Protein AF-A0A2A4IUE5-F1 (afdb_monomer)

Organism: Heliothis virescens (NCBI:txid7102)

Radius of gyration: 35.73 Å; Cα contacts (8 Å, |Δi|>4): 228; chains: 1; bounding box: 109×100×75 Å

Structure (mmCIF, N/CA/C/O backbone):
data_AF-A0A2A4IUE5-F1
#
_entry.id   AF-A0A2A4IUE5-F1
#
loop_
_atom_site.group_PDB
_atom_site.id
_atom_site.type_symbol
_atom_site.label_atom_id
_atom_site.label_alt_id
_atom_site.label_comp_id
_atom_site.label_asym_id
_atom_site.label_entity_id
_atom_site.label_seq_id
_atom_site.pdbx_PDB_ins_code
_atom_site.Cartn_x
_atom_site.Cartn_y
_atom_site.Cartn_z
_atom_site.occupancy
_atom_site.B_iso_or_equiv
_atom_site.auth_seq_id
_atom_site.auth_comp_id
_atom_site.auth_asym_id
_atom_site.auth_atom_id
_atom_site.pdbx_PDB_model_num
ATOM 1 N N . MET A 1 1 ? 79.084 -48.154 -1.240 1.00 38.19 1 MET A N 1
ATOM 2 C CA . MET A 1 1 ? 79.070 -48.610 -2.646 1.00 38.19 1 MET A CA 1
ATOM 3 C C . MET A 1 1 ? 77.627 -49.003 -2.922 1.00 38.19 1 MET A C 1
ATOM 5 O O . MET A 1 1 ? 77.200 -49.996 -2.366 1.00 38.19 1 MET A O 1
ATOM 9 N N . GLY A 1 2 ? 76.761 -48.193 -3.519 1.00 34.56 2 GLY A N 1
ATOM 10 C CA . GLY A 1 2 ? 76.969 -47.244 -4.609 1.00 34.56 2 GLY A CA 1
ATOM 11 C C . GLY A 1 2 ? 76.264 -47.808 -5.846 1.00 34.56 2 GLY A C 1
ATOM 12 O O . GLY A 1 2 ? 76.774 -48.772 -6.402 1.00 34.56 2 GLY A O 1
ATOM 13 N N . ASP A 1 3 ? 75.125 -47.197 -6.191 1.00 31.70 3 ASP A N 1
ATOM 14 C CA . ASP A 1 3 ? 74.400 -47.203 -7.477 1.00 31.70 3 ASP A CA 1
ATOM 15 C C . ASP A 1 3 ? 73.760 -48.519 -7.976 1.00 31.70 3 ASP A C 1
ATOM 17 O O . ASP A 1 3 ? 74.352 -49.586 -7.939 1.00 31.70 3 ASP A O 1
ATOM 21 N N . GLY A 1 4 ? 72.531 -48.552 -8.495 1.00 35.31 4 GLY A N 1
ATOM 22 C CA . GLY A 1 4 ? 71.594 -47.484 -8.823 1.00 35.31 4 GLY A CA 1
ATOM 23 C C . GLY A 1 4 ? 70.206 -48.074 -9.098 1.00 35.31 4 GLY A C 1
ATOM 24 O O . GLY A 1 4 ? 70.066 -49.150 -9.684 1.00 35.31 4 GLY A O 1
ATOM 25 N N . ASN A 1 5 ? 69.178 -47.371 -8.631 1.00 44.94 5 ASN A N 1
ATOM 26 C CA . ASN A 1 5 ? 67.774 -47.673 -8.876 1.00 44.94 5 ASN A CA 1
ATOM 27 C C . ASN A 1 5 ? 67.514 -47.438 -10.376 1.00 44.94 5 ASN A C 1
ATOM 29 O O . ASN A 1 5 ? 67.595 -46.299 -10.831 1.00 44.94 5 ASN A O 1
ATOM 33 N N . LYS A 1 6 ? 67.293 -48.490 -11.177 1.00 47.12 6 LYS A N 1
ATOM 34 C CA . LYS A 1 6 ? 66.981 -48.316 -12.606 1.00 47.12 6 LYS A CA 1
ATOM 35 C C . LYS A 1 6 ? 65.577 -47.727 -12.729 1.00 47.12 6 LYS A C 1
ATOM 37 O O . LYS A 1 6 ? 64.598 -48.446 -12.547 1.00 47.12 6 LYS A O 1
ATOM 42 N N . ALA A 1 7 ? 65.494 -46.434 -13.030 1.00 52.41 7 ALA A N 1
ATOM 43 C CA . ALA A 1 7 ? 64.246 -45.793 -13.408 1.00 52.41 7 ALA A CA 1
ATOM 44 C C . ALA A 1 7 ? 63.719 -46.428 -14.707 1.00 52.41 7 ALA A C 1
ATOM 46 O O . ALA A 1 7 ? 64.441 -46.558 -15.698 1.00 52.41 7 ALA A O 1
ATOM 47 N N . SER A 1 8 ? 62.468 -46.884 -14.673 1.00 55.62 8 SER A N 1
ATOM 48 C CA . SER A 1 8 ? 61.738 -47.357 -15.849 1.00 55.62 8 SER A CA 1
ATOM 49 C C . SER A 1 8 ? 61.374 -46.142 -16.699 1.00 55.62 8 SER A C 1
ATOM 51 O O . SER A 1 8 ? 60.565 -45.319 -16.271 1.00 55.62 8 SER A O 1
ATOM 53 N N . LEU A 1 9 ? 61.998 -46.015 -17.873 1.00 62.81 9 LEU A N 1
ATOM 54 C CA . LEU A 1 9 ? 61.713 -44.963 -18.849 1.00 62.81 9 LEU A CA 1
ATOM 55 C C . LEU A 1 9 ? 60.678 -45.461 -19.863 1.00 62.81 9 LEU A C 1
ATOM 57 O O . LEU A 1 9 ? 60.857 -46.525 -20.463 1.00 62.81 9 LEU A O 1
ATOM 61 N N . ARG A 1 10 ? 59.632 -44.671 -20.106 1.00 62.34 10 ARG A N 1
ATOM 62 C CA . ARG A 1 10 ? 58.639 -44.911 -21.160 1.00 62.34 10 ARG A CA 1
ATOM 63 C C . ARG A 1 10 ? 58.724 -43.822 -22.228 1.00 62.34 10 ARG A C 1
ATOM 65 O O . ARG A 1 10 ? 58.997 -42.669 -21.920 1.00 62.34 10 ARG A O 1
ATOM 72 N N . ILE A 1 11 ? 58.510 -44.205 -23.486 1.00 63.38 11 ILE A N 1
ATOM 73 C CA . ILE A 1 11 ? 58.519 -43.291 -24.637 1.00 63.38 11 ILE A CA 1
ATOM 74 C C . ILE A 1 11 ? 57.150 -42.611 -24.745 1.00 63.38 11 ILE A C 1
ATOM 76 O O . ILE A 1 11 ? 56.132 -43.303 -24.846 1.00 63.38 11 ILE A O 1
ATOM 80 N N . ASP A 1 12 ? 57.138 -41.279 -24.743 1.00 65.69 12 ASP A N 1
ATOM 81 C CA . ASP A 1 12 ? 55.961 -40.470 -25.045 1.00 65.69 12 ASP A CA 1
ATOM 82 C C . ASP A 1 12 ? 55.588 -40.636 -26.524 1.00 65.69 12 ASP A C 1
ATOM 84 O O . ASP A 1 12 ? 56.397 -40.427 -27.430 1.00 65.69 12 ASP A O 1
ATOM 88 N N . TRP A 1 13 ? 54.353 -41.056 -26.777 1.00 57.03 13 TRP A N 1
ATOM 89 C CA . TRP A 1 13 ? 53.873 -41.427 -28.107 1.00 57.03 13 TRP A CA 1
ATOM 90 C C . TRP A 1 13 ? 53.588 -40.229 -29.022 1.00 57.03 13 TRP A C 1
ATOM 92 O O . TRP A 1 13 ? 53.323 -40.438 -30.205 1.00 57.03 13 TRP A O 1
ATOM 102 N N . PHE A 1 14 ? 53.638 -38.996 -28.507 1.00 43.97 14 PHE A N 1
ATOM 103 C CA . PHE A 1 14 ? 53.372 -37.795 -29.305 1.00 43.97 14 PHE A CA 1
ATOM 104 C C . PHE A 1 14 ? 54.638 -37.143 -29.897 1.00 43.97 14 PHE A C 1
ATOM 106 O O . PHE A 1 14 ? 54.539 -36.512 -30.945 1.00 43.97 14 PHE A O 1
ATOM 113 N N . ASP A 1 15 ? 55.818 -37.327 -29.284 1.00 61.34 15 ASP A N 1
ATOM 114 C CA . ASP A 1 15 ? 57.090 -36.740 -29.774 1.00 61.34 15 ASP A CA 1
ATOM 115 C C . ASP A 1 15 ? 58.346 -37.604 -29.495 1.00 61.34 15 ASP A C 1
ATOM 117 O O . ASP A 1 15 ? 59.484 -37.186 -29.693 1.00 61.34 15 ASP A O 1
ATOM 121 N N . GLY A 1 16 ? 58.181 -38.846 -29.024 1.00 60.84 16 GLY A N 1
ATOM 122 C CA . GLY A 1 16 ? 59.274 -39.821 -28.915 1.00 60.84 16 GLY A CA 1
ATOM 123 C C . GLY A 1 16 ? 60.280 -39.589 -27.780 1.00 60.84 16 GLY A C 1
ATOM 124 O O . GLY A 1 16 ? 61.319 -40.250 -27.746 1.00 60.84 16 GLY A O 1
ATOM 125 N N . THR A 1 17 ? 60.002 -38.685 -26.841 1.00 72.25 17 THR A N 1
ATOM 126 C CA . THR A 1 17 ? 60.873 -38.399 -25.689 1.00 72.25 17 THR A CA 1
ATOM 127 C C . THR A 1 17 ? 60.678 -39.412 -24.551 1.00 72.25 17 THR A C 1
ATOM 129 O O . THR A 1 17 ? 59.604 -39.982 -24.380 1.00 72.25 17 THR A O 1
ATOM 132 N N . LEU A 1 18 ? 61.739 -39.700 -23.787 1.00 60.09 18 LEU A N 1
ATOM 133 C CA . LEU A 1 18 ? 61.736 -40.698 -22.704 1.00 60.09 18 LEU A CA 1
ATOM 134 C C . LEU A 1 18 ? 61.418 -40.039 -21.346 1.00 60.09 18 LEU A C 1
ATOM 136 O O . LEU A 1 18 ? 62.079 -39.071 -20.978 1.00 60.09 18 LEU A O 1
ATO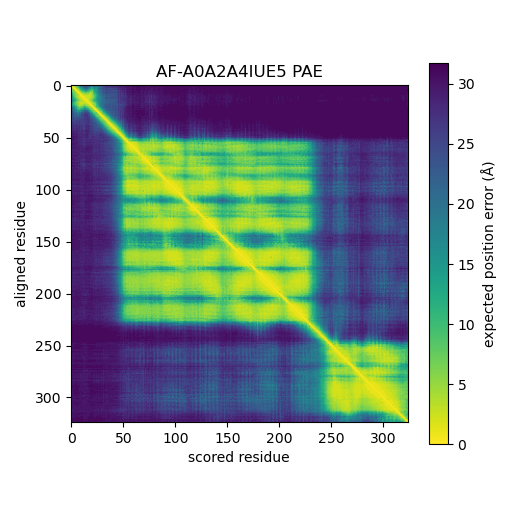M 140 N N . ILE A 1 19 ? 60.448 -40.578 -20.596 1.00 64.94 19 ILE A N 1
ATOM 141 C CA . ILE A 1 19 ? 59.977 -40.058 -19.293 1.00 64.94 19 ILE A CA 1
ATOM 142 C C . ILE A 1 19 ? 60.070 -41.156 -18.215 1.00 64.94 19 ILE A C 1
ATOM 144 O O . ILE A 1 19 ? 59.749 -42.310 -18.494 1.00 64.94 19 ILE A O 1
ATOM 148 N N . GLU A 1 20 ? 60.512 -40.818 -16.995 1.00 61.25 20 GLU A N 1
ATOM 149 C CA . GLU A 1 20 ? 60.659 -41.756 -15.862 1.00 61.25 20 GLU A CA 1
ATOM 150 C C . GLU A 1 20 ? 59.346 -41.945 -15.075 1.00 61.25 20 GLU A C 1
ATOM 152 O O . GLU A 1 20 ? 58.725 -40.975 -14.637 1.00 61.25 20 GLU A O 1
ATOM 157 N N . ASP A 1 21 ? 58.933 -43.200 -14.854 1.00 55.56 21 ASP A N 1
ATOM 158 C CA . ASP A 1 21 ? 57.725 -43.547 -14.091 1.00 55.56 21 ASP A CA 1
ATOM 159 C C . ASP A 1 21 ? 57.960 -43.467 -12.567 1.00 55.56 21 ASP A C 1
ATOM 161 O O . ASP A 1 21 ? 58.716 -44.256 -11.996 1.00 55.56 21 ASP A O 1
ATOM 165 N N . ALA A 1 22 ? 57.248 -42.572 -11.873 1.00 45.00 22 ALA A N 1
ATOM 166 C CA . ALA A 1 22 ? 57.237 -42.484 -10.409 1.00 45.00 22 ALA A CA 1
ATOM 167 C C . ALA A 1 22 ? 55.852 -42.835 -9.834 1.00 45.00 22 ALA A C 1
ATOM 169 O O . ALA A 1 22 ? 55.002 -41.964 -9.644 1.00 45.00 22 ALA A O 1
ATOM 170 N N . ARG A 1 23 ? 55.614 -44.116 -9.516 1.00 41.16 23 ARG A N 1
ATOM 171 C CA . ARG A 1 23 ? 54.533 -44.546 -8.605 1.00 41.16 23 ARG A CA 1
ATOM 172 C C . ARG A 1 23 ? 55.025 -45.674 -7.686 1.00 41.16 23 ARG A C 1
ATOM 174 O O . ARG A 1 23 ? 55.642 -46.611 -8.187 1.00 41.16 23 ARG A O 1
ATOM 181 N N . PRO A 1 24 ? 54.777 -45.615 -6.365 1.00 36.59 24 PRO A N 1
ATOM 182 C CA . PRO A 1 24 ? 55.167 -46.683 -5.452 1.00 36.59 24 PRO A CA 1
ATOM 183 C C . PRO A 1 24 ? 54.213 -47.884 -5.546 1.00 36.59 24 PRO A C 1
ATOM 185 O O . PRO A 1 24 ? 52.993 -47.731 -5.558 1.00 36.59 24 PRO A O 1
ATOM 188 N N . ASN A 1 25 ? 54.807 -49.078 -5.592 1.00 34.41 25 ASN A N 1
ATOM 189 C CA . ASN A 1 25 ? 54.146 -50.380 -5.546 1.00 34.41 25 ASN A CA 1
ATOM 190 C C . ASN A 1 25 ? 53.547 -50.660 -4.161 1.00 34.41 25 ASN A C 1
ATOM 192 O O . ASN A 1 25 ? 54.268 -50.620 -3.164 1.00 34.41 25 ASN A O 1
ATOM 196 N N . THR A 1 26 ? 52.295 -51.109 -4.115 1.00 33.41 26 THR A N 1
ATOM 197 C CA . THR A 1 26 ? 51.805 -51.991 -3.049 1.00 33.41 26 THR A CA 1
ATOM 198 C C . THR A 1 26 ? 51.103 -53.192 -3.673 1.00 33.41 26 THR A C 1
ATOM 200 O O . THR A 1 26 ? 50.139 -53.069 -4.423 1.00 33.41 26 THR A O 1
ATOM 203 N N . SER A 1 27 ? 51.652 -54.365 -3.379 1.00 35.47 27 SER A N 1
ATOM 204 C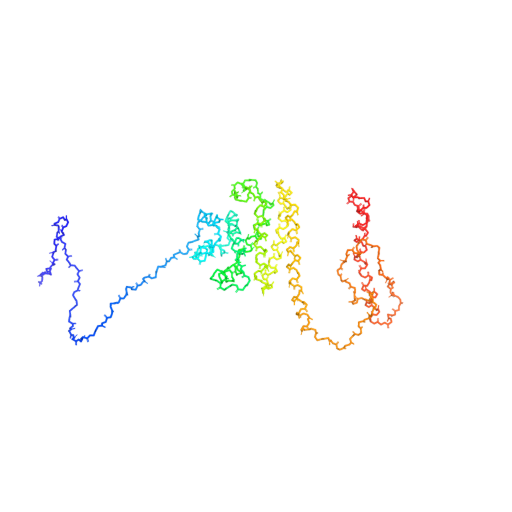 CA . SER A 1 27 ? 51.234 -55.690 -3.825 1.00 35.47 27 SER A CA 1
ATOM 205 C C . SER A 1 27 ? 50.856 -56.560 -2.617 1.00 35.47 27 SER A C 1
ATOM 207 O O . SER A 1 27 ? 51.468 -56.401 -1.559 1.00 35.47 27 SER A O 1
ATOM 209 N N . ASN A 1 28 ? 49.972 -57.543 -2.855 1.00 33.34 28 ASN A N 1
ATOM 210 C CA . ASN A 1 28 ? 49.588 -58.724 -2.037 1.00 33.34 28 ASN A CA 1
ATOM 211 C C . ASN A 1 28 ? 48.332 -58.508 -1.159 1.00 33.34 28 ASN A C 1
ATOM 213 O O . ASN A 1 28 ? 48.287 -57.550 -0.403 1.00 33.34 28 ASN A O 1
ATOM 217 N N . ASN A 1 29 ? 47.279 -59.340 -1.161 1.00 33.56 29 ASN A N 1
ATOM 218 C CA . ASN A 1 29 ? 47.117 -60.763 -1.507 1.00 33.56 29 ASN A CA 1
ATOM 219 C C . ASN A 1 29 ? 45.632 -61.080 -1.886 1.00 33.56 29 ASN A C 1
ATOM 221 O O . ASN A 1 29 ? 44.790 -60.195 -1.741 1.00 33.56 29 ASN A O 1
ATOM 225 N N . PRO A 1 30 ? 45.314 -62.302 -2.371 1.00 49.38 30 PRO A N 1
ATOM 226 C CA . PRO A 1 30 ? 44.070 -62.659 -3.065 1.00 49.38 30 PRO A CA 1
ATOM 227 C C . PRO A 1 30 ? 43.025 -63.320 -2.151 1.00 49.38 30 PRO A C 1
ATOM 229 O O . PRO A 1 30 ? 43.409 -64.036 -1.236 1.00 49.38 30 PRO A O 1
ATOM 232 N N . ASP A 1 31 ? 41.733 -63.171 -2.456 1.00 32.44 31 ASP A N 1
ATOM 233 C CA . ASP A 1 31 ? 40.718 -64.165 -2.081 1.00 32.44 31 ASP A CA 1
ATOM 234 C C . ASP A 1 31 ? 39.514 -64.121 -3.035 1.00 32.44 31 ASP A C 1
ATOM 236 O O . ASP A 1 31 ? 39.015 -63.064 -3.417 1.00 32.44 31 ASP A O 1
ATOM 240 N N . PHE A 1 32 ? 39.113 -65.317 -3.458 1.00 37.06 32 PHE A N 1
ATOM 241 C CA . PHE A 1 32 ? 37.990 -65.645 -4.330 1.00 37.06 32 PHE A CA 1
ATOM 242 C C . PHE A 1 32 ? 36.667 -65.545 -3.552 1.00 37.06 32 PHE A C 1
ATOM 244 O O . PHE A 1 32 ? 36.506 -66.254 -2.560 1.00 37.06 32 PHE A O 1
ATOM 251 N N . ALA A 1 33 ? 35.696 -64.774 -4.046 1.00 38.22 33 ALA A N 1
ATOM 252 C CA . ALA A 1 33 ? 34.269 -65.028 -3.824 1.00 38.22 33 ALA A CA 1
ATOM 253 C C . ALA A 1 33 ? 33.440 -64.314 -4.904 1.00 38.22 33 ALA A C 1
ATOM 255 O O . ALA A 1 33 ? 33.465 -63.089 -5.006 1.00 38.22 33 ALA A O 1
ATOM 256 N N . ASP A 1 34 ? 32.740 -65.108 -5.714 1.00 46.75 34 ASP A N 1
ATOM 257 C CA . ASP A 1 34 ? 31.643 -64.677 -6.578 1.00 46.75 34 ASP A CA 1
ATOM 258 C C . ASP A 1 34 ? 30.545 -64.014 -5.736 1.00 46.75 34 ASP A C 1
ATOM 260 O O . ASP A 1 34 ? 29.955 -64.667 -4.880 1.00 46.75 34 ASP A O 1
ATOM 264 N N . GLU A 1 35 ? 30.235 -62.750 -6.018 1.00 39.72 35 GLU A N 1
ATOM 265 C CA . GLU A 1 35 ? 28.895 -62.177 -5.864 1.00 39.72 35 GLU A CA 1
ATOM 266 C C . GLU A 1 35 ? 28.826 -60.889 -6.701 1.00 39.72 35 GLU A C 1
ATOM 268 O O . GLU A 1 35 ? 29.671 -60.000 -6.580 1.00 39.72 35 GLU A O 1
ATOM 273 N N . GLU A 1 36 ? 27.838 -60.807 -7.595 1.00 49.47 36 GLU A N 1
ATOM 274 C CA . GLU A 1 36 ? 27.513 -59.617 -8.385 1.00 49.47 36 GLU A CA 1
ATOM 275 C C . GLU A 1 36 ? 27.321 -58.397 -7.465 1.00 49.47 36 GLU A C 1
ATOM 277 O O . GLU A 1 36 ? 26.268 -58.223 -6.852 1.00 49.47 36 GLU A O 1
ATOM 282 N N . GLN A 1 37 ? 28.324 -57.519 -7.379 1.00 41.56 37 GLN A N 1
ATOM 283 C CA . GLN A 1 37 ? 28.147 -56.184 -6.811 1.00 41.56 37 GLN A CA 1
ATOM 284 C C . GLN A 1 37 ? 27.812 -55.191 -7.932 1.00 41.56 37 GLN A C 1
ATOM 286 O O . GLN A 1 37 ? 28.545 -55.122 -8.922 1.00 41.56 37 GLN A O 1
ATOM 291 N N . PRO A 1 38 ? 26.729 -54.401 -7.806 1.00 44.78 38 PRO A N 1
ATOM 292 C CA . PRO A 1 38 ? 26.428 -53.355 -8.770 1.00 44.78 38 PRO A CA 1
ATOM 293 C C . PRO A 1 38 ? 27.553 -52.317 -8.756 1.00 44.78 38 PRO A C 1
ATOM 295 O O . PRO A 1 38 ? 28.008 -51.905 -7.687 1.00 44.78 38 PRO A O 1
ATOM 298 N N . GLU A 1 39 ? 27.985 -51.896 -9.946 1.00 43.06 39 GLU A N 1
ATOM 299 C CA . GLU A 1 39 ? 28.950 -50.813 -10.139 1.00 43.06 39 GLU A CA 1
ATOM 300 C C . GLU A 1 39 ? 28.660 -49.645 -9.176 1.00 43.06 39 GLU A C 1
ATOM 302 O O . GLU A 1 39 ? 27.502 -49.211 -9.071 1.00 43.06 39 GLU A O 1
ATOM 307 N N . PRO A 1 40 ? 29.667 -49.093 -8.473 1.00 42.19 40 PRO A N 1
ATOM 308 C CA . PRO A 1 40 ? 29.455 -47.881 -7.707 1.00 42.19 40 PRO A CA 1
ATOM 309 C C . PRO A 1 40 ? 29.080 -46.772 -8.692 1.00 42.19 40 PRO A C 1
ATOM 311 O O . PRO A 1 40 ? 29.897 -46.325 -9.499 1.00 42.19 40 PRO A O 1
ATOM 314 N N . LYS A 1 41 ? 27.815 -46.333 -8.626 1.00 47.97 41 LYS A N 1
ATOM 315 C CA . LYS A 1 41 ? 27.358 -45.084 -9.243 1.00 47.97 41 LYS A CA 1
ATOM 316 C C . LYS A 1 41 ? 28.403 -44.011 -8.929 1.00 47.97 41 LYS A C 1
ATOM 318 O O . LYS A 1 41 ? 28.753 -43.881 -7.754 1.00 47.97 41 LYS A O 1
ATOM 323 N N . PRO A 1 42 ? 28.893 -43.241 -9.916 1.00 39.81 42 PRO A N 1
ATOM 324 C CA . PRO A 1 42 ? 29.812 -42.160 -9.616 1.00 39.81 42 PRO A CA 1
ATOM 325 C C . PRO A 1 42 ? 29.123 -41.233 -8.619 1.00 39.81 42 PRO A C 1
ATOM 327 O O . PRO A 1 42 ? 28.048 -40.698 -8.902 1.00 39.81 42 PRO A O 1
ATOM 330 N N . GLU A 1 43 ? 29.723 -41.091 -7.438 1.00 41.09 43 GLU A N 1
ATOM 331 C CA . GLU A 1 43 ? 29.307 -40.107 -6.455 1.00 41.09 43 GLU A CA 1
ATOM 332 C C . GLU A 1 43 ? 29.267 -38.754 -7.162 1.00 41.09 43 GLU A C 1
ATOM 334 O O . GLU A 1 43 ? 30.285 -38.219 -7.615 1.00 41.09 43 GLU A O 1
ATOM 339 N N . THR A 1 44 ? 28.057 -38.221 -7.319 1.00 41.97 44 THR A N 1
ATOM 340 C CA . THR A 1 44 ? 27.828 -36.847 -7.740 1.00 41.97 44 THR A CA 1
ATOM 341 C C . THR A 1 44 ? 28.574 -35.956 -6.766 1.00 41.97 44 THR A C 1
ATOM 343 O O . THR A 1 44 ? 28.101 -35.706 -5.657 1.00 41.97 44 THR A O 1
ATOM 346 N N . LYS A 1 45 ? 29.754 -35.484 -7.181 1.00 34.94 45 LYS A N 1
ATOM 347 C CA . LYS A 1 45 ? 30.442 -34.379 -6.520 1.00 34.94 45 LYS A CA 1
ATOM 348 C C . LYS A 1 45 ? 29.396 -33.286 -6.302 1.00 34.94 45 LYS A C 1
ATOM 350 O O . LYS A 1 45 ? 28.741 -32.916 -7.282 1.00 34.94 45 LYS A O 1
ATOM 355 N N . PRO A 1 46 ? 29.196 -32.787 -5.071 1.00 39.09 46 PRO A N 1
ATOM 356 C CA . PRO A 1 46 ? 28.257 -31.706 -4.848 1.00 39.09 46 PRO A CA 1
ATOM 357 C C . PRO A 1 46 ? 28.728 -30.528 -5.699 1.00 39.09 46 PRO A C 1
ATOM 359 O O . PRO A 1 46 ? 29.777 -29.937 -5.440 1.00 39.09 46 PRO A O 1
ATOM 362 N N . GLN A 1 47 ? 27.984 -30.225 -6.764 1.00 37.69 47 GLN A N 1
ATOM 363 C CA . GLN A 1 47 ? 28.116 -28.958 -7.459 1.00 37.69 47 GLN A CA 1
ATOM 364 C C . GLN A 1 47 ? 27.747 -27.898 -6.430 1.00 37.69 47 GLN A C 1
ATOM 366 O O . GLN A 1 47 ? 26.574 -27.638 -6.172 1.00 37.69 47 GLN A O 1
ATOM 371 N N . PHE A 1 48 ? 28.764 -27.308 -5.812 1.00 42.06 48 PHE A N 1
ATOM 372 C CA . PHE A 1 48 ? 28.640 -26.029 -5.143 1.00 42.06 48 PHE A CA 1
ATOM 373 C C . PHE A 1 48 ? 28.274 -25.015 -6.235 1.00 42.06 48 PHE A C 1
ATOM 375 O O . PHE A 1 48 ? 29.130 -24.394 -6.859 1.00 42.06 48 PHE A O 1
ATOM 382 N N . THR A 1 49 ? 26.984 -24.912 -6.553 1.00 39.41 49 THR A N 1
ATOM 383 C CA . THR A 1 49 ? 26.463 -23.810 -7.349 1.00 39.41 49 THR A CA 1
ATOM 384 C C . THR A 1 49 ? 26.541 -22.591 -6.448 1.00 39.41 49 THR A C 1
ATOM 386 O O . THR A 1 49 ? 25.678 -22.400 -5.588 1.00 39.41 49 THR A O 1
ATOM 389 N N . GLU A 1 50 ? 27.600 -21.795 -6.588 1.00 42.38 50 GLU A N 1
ATOM 390 C CA . GLU A 1 50 ? 27.609 -20.443 -6.043 1.00 42.38 50 GLU A CA 1
ATOM 391 C C . GLU A 1 50 ? 26.294 -19.774 -6.448 1.00 42.38 50 GLU A C 1
ATOM 393 O O . GLU A 1 50 ? 25.977 -19.648 -7.635 1.00 42.38 50 GLU A O 1
ATOM 398 N N . LYS A 1 51 ? 25.495 -19.434 -5.437 1.00 55.22 51 LYS A N 1
ATOM 399 C CA . LYS A 1 51 ? 24.152 -18.867 -5.531 1.00 55.22 51 LYS A CA 1
ATOM 400 C C . LYS A 1 51 ? 24.219 -17.437 -6.076 1.00 55.22 51 LYS A C 1
ATOM 402 O O . LYS A 1 51 ? 23.897 -16.493 -5.366 1.00 55.22 51 LYS A O 1
ATOM 407 N N . LYS A 1 52 ? 24.679 -17.253 -7.312 1.00 59.47 52 LYS A N 1
ATOM 408 C CA . LYS A 1 52 ? 24.747 -15.925 -7.920 1.00 59.47 52 LYS A CA 1
ATOM 409 C C . LYS A 1 52 ? 23.322 -15.399 -8.144 1.00 59.47 52 LYS A C 1
ATOM 411 O O . LYS A 1 52 ? 22.493 -16.148 -8.679 1.00 59.47 52 LYS A O 1
ATOM 416 N N . PRO A 1 53 ? 23.029 -14.155 -7.728 1.00 63.66 53 PRO A N 1
ATOM 417 C CA . PRO A 1 53 ? 21.748 -13.521 -8.001 1.00 63.66 53 PRO A CA 1
ATOM 418 C C . PRO A 1 53 ? 21.504 -13.432 -9.510 1.00 63.66 53 PRO A C 1
ATOM 420 O O . PRO A 1 53 ? 22.437 -13.401 -10.321 1.00 63.66 53 PRO A O 1
ATOM 423 N N . ILE A 1 54 ? 20.234 -13.458 -9.909 1.00 77.19 54 ILE A N 1
ATOM 424 C CA . ILE A 1 54 ? 19.860 -13.404 -11.324 1.00 77.19 54 ILE A CA 1
ATOM 425 C C . ILE A 1 54 ? 20.211 -12.032 -11.924 1.00 77.19 54 ILE A C 1
ATOM 427 O O . ILE A 1 54 ? 19.903 -10.988 -11.363 1.00 77.19 54 ILE A O 1
ATOM 431 N N . GLY A 1 55 ? 20.864 -12.026 -13.089 1.00 80.06 55 GLY A N 1
ATOM 432 C CA . GLY A 1 55 ? 21.237 -10.784 -13.771 1.00 80.06 55 GLY A CA 1
ATOM 433 C C . GLY A 1 55 ? 20.044 -10.056 -14.407 1.00 80.06 55 GLY A C 1
ATOM 434 O O . GLY A 1 55 ? 19.095 -10.694 -14.870 1.00 80.06 55 GLY A O 1
ATOM 435 N N . PHE A 1 56 ? 20.147 -8.726 -14.520 1.00 81.06 56 PHE A N 1
ATOM 436 C CA . PHE A 1 56 ? 19.093 -7.825 -15.021 1.00 81.06 56 PHE A CA 1
ATOM 437 C C . PHE A 1 56 ? 18.445 -8.282 -16.334 1.00 81.06 56 PHE A C 1
ATOM 439 O O . PHE A 1 56 ? 17.229 -8.405 -16.419 1.00 81.06 56 PHE A O 1
ATOM 446 N N . LYS A 1 57 ? 19.252 -8.607 -17.354 1.00 82.00 57 LYS A N 1
ATOM 447 C CA . LYS A 1 57 ? 18.750 -9.035 -18.672 1.00 82.00 57 LYS A CA 1
ATOM 448 C C . LYS A 1 57 ? 17.828 -10.250 -18.571 1.00 82.00 57 LYS A C 1
ATOM 450 O O . LYS A 1 57 ? 16.813 -10.320 -19.249 1.00 82.00 57 LYS A O 1
ATOM 455 N N . ARG A 1 58 ? 18.169 -11.202 -17.701 1.00 81.12 58 ARG A N 1
ATOM 456 C CA . ARG A 1 58 ? 17.371 -12.414 -17.530 1.00 81.12 58 ARG A CA 1
ATOM 457 C C . ARG A 1 58 ? 16.094 -12.138 -16.742 1.00 81.12 58 ARG A C 1
ATOM 459 O O . ARG A 1 58 ? 15.068 -12.734 -17.046 1.00 81.12 58 ARG A O 1
ATOM 466 N N . LEU A 1 59 ? 16.153 -11.247 -15.755 1.00 83.56 59 LEU A N 1
ATOM 467 C CA . LEU A 1 59 ? 14.970 -10.786 -15.034 1.00 83.56 59 LEU A CA 1
ATOM 468 C C . LEU A 1 59 ? 13.997 -10.068 -15.981 1.00 83.56 59 LEU A C 1
ATOM 470 O O . LEU A 1 59 ? 12.797 -10.329 -15.939 1.00 83.56 59 LEU A O 1
ATOM 474 N N . LEU A 1 60 ? 14.525 -9.245 -16.891 1.00 83.44 60 LEU A N 1
ATOM 475 C CA . LEU A 1 60 ? 13.746 -8.599 -17.941 1.00 83.44 60 LEU A CA 1
ATOM 476 C C . LEU A 1 60 ? 13.074 -9.640 -18.850 1.00 83.44 60 LEU A C 1
ATOM 478 O O . LEU A 1 60 ? 11.860 -9.580 -19.021 1.00 83.44 60 LEU A O 1
ATOM 482 N N . ASP A 1 61 ? 13.806 -10.644 -19.343 1.00 84.94 61 ASP A N 1
ATOM 483 C CA . ASP A 1 61 ? 13.216 -11.733 -20.139 1.00 84.94 61 ASP A CA 1
ATOM 484 C C . ASP A 1 61 ? 12.058 -12.415 -19.389 1.00 84.94 61 ASP A C 1
ATOM 486 O O . ASP A 1 61 ? 10.969 -12.577 -19.937 1.00 84.94 61 ASP A O 1
ATOM 490 N N . ILE A 1 62 ? 12.267 -12.776 -18.116 1.00 84.44 62 ILE A N 1
ATOM 491 C CA . ILE A 1 62 ? 11.247 -13.434 -17.284 1.00 84.44 62 ILE A CA 1
ATOM 492 C C . ILE A 1 62 ? 10.016 -12.546 -17.124 1.00 84.44 62 ILE A C 1
ATOM 494 O O . ILE A 1 62 ? 8.894 -13.028 -17.222 1.00 84.44 62 ILE A O 1
ATOM 498 N N . SER A 1 63 ? 10.210 -11.248 -16.925 1.00 82.88 63 SER A N 1
ATOM 499 C CA . SER A 1 63 ? 9.110 -10.307 -16.725 1.00 82.88 63 SER A CA 1
ATOM 500 C C . SER A 1 63 ? 8.203 -10.130 -17.952 1.00 82.88 63 SER A C 1
ATOM 502 O O . SER A 1 63 ? 7.083 -9.648 -17.806 1.00 82.88 63 SER A O 1
ATOM 504 N N . THR A 1 64 ? 8.665 -10.533 -19.142 1.00 84.12 64 THR A N 1
ATOM 505 C CA . THR A 1 64 ? 7.845 -10.564 -20.367 1.00 84.12 64 THR A CA 1
ATOM 506 C C . THR A 1 64 ? 7.044 -11.855 -20.529 1.00 84.12 64 THR A C 1
ATOM 508 O O . THR A 1 64 ? 6.111 -11.907 -21.334 1.00 84.12 64 THR A O 1
ATOM 511 N N . LEU A 1 65 ? 7.380 -12.901 -19.769 1.00 84.25 65 LEU A N 1
ATOM 512 C CA . LEU A 1 65 ? 6.690 -14.182 -19.841 1.00 84.25 65 LEU A CA 1
ATOM 513 C C . LEU A 1 65 ? 5.300 -14.078 -19.218 1.00 84.25 65 LEU A C 1
ATOM 515 O O . LEU A 1 65 ? 5.092 -13.409 -18.208 1.00 84.25 65 LEU A O 1
ATOM 519 N N . GLN A 1 66 ? 4.359 -14.813 -19.805 1.00 79.50 66 GLN A N 1
ATOM 520 C CA . GLN A 1 66 ? 3.025 -14.985 -19.248 1.00 79.50 66 GLN A CA 1
ATOM 521 C C . GLN A 1 66 ? 2.929 -16.319 -18.486 1.00 79.50 66 GLN A C 1
ATOM 523 O O . GLN A 1 66 ? 3.619 -17.293 -18.828 1.00 79.50 66 GLN A O 1
ATOM 528 N N . PRO A 1 67 ? 2.082 -16.403 -17.452 1.00 78.94 67 PRO A N 1
ATOM 529 C CA . PRO A 1 67 ? 1.701 -17.679 -16.850 1.00 78.94 67 PRO A CA 1
ATOM 530 C C . PRO A 1 67 ? 1.091 -18.629 -17.902 1.00 78.94 67 PRO A C 1
ATOM 532 O O . PRO A 1 67 ? 0.446 -18.149 -18.837 1.00 78.94 67 PRO A O 1
ATOM 535 N N . PRO A 1 68 ? 1.272 -19.964 -17.807 1.00 77.06 68 PRO A N 1
ATOM 536 C CA . PRO A 1 68 ? 1.867 -20.741 -16.707 1.00 77.06 68 PRO A CA 1
ATOM 537 C C . PRO A 1 68 ? 3.398 -20.904 -16.777 1.00 77.06 68 PRO A C 1
ATOM 539 O O . PRO A 1 68 ? 4.017 -21.356 -15.814 1.00 77.06 68 PRO A O 1
ATOM 542 N N . ILE A 1 69 ? 4.027 -20.528 -17.897 1.00 80.81 69 ILE A N 1
ATOM 543 C CA . ILE A 1 69 ? 5.479 -20.675 -18.117 1.00 80.81 69 ILE A CA 1
ATOM 544 C C . ILE A 1 69 ? 6.268 -19.835 -17.105 1.00 80.81 69 ILE A C 1
ATOM 546 O O . ILE A 1 69 ? 7.281 -20.292 -16.576 1.00 80.81 69 ILE A O 1
ATOM 550 N N . LEU A 1 70 ? 5.763 -18.638 -16.787 1.00 82.50 70 LEU A N 1
ATOM 551 C CA . LEU A 1 70 ? 6.319 -17.766 -15.753 1.00 82.50 70 LEU A CA 1
ATOM 552 C C . LEU A 1 70 ? 6.469 -18.489 -14.403 1.00 82.50 70 LEU A C 1
ATOM 554 O O . LEU A 1 70 ? 7.552 -18.496 -13.820 1.00 82.50 70 LEU A O 1
ATOM 558 N N . ASN A 1 71 ? 5.403 -19.145 -13.935 1.00 81.19 71 ASN A N 1
ATOM 559 C CA . ASN A 1 71 ? 5.368 -19.806 -12.627 1.00 81.19 71 ASN A CA 1
ATOM 560 C C . ASN A 1 71 ? 6.383 -20.955 -12.563 1.00 81.19 71 ASN A C 1
ATOM 562 O O . ASN A 1 71 ? 7.073 -21.138 -11.555 1.00 81.19 71 ASN A O 1
ATOM 566 N N . LEU A 1 72 ? 6.524 -21.700 -13.663 1.00 79.88 72 LEU A N 1
ATOM 567 C CA . LEU A 1 72 ? 7.513 -22.767 -13.777 1.00 79.88 72 LEU A CA 1
ATOM 568 C C . LEU A 1 72 ? 8.943 -22.214 -13.700 1.00 79.88 72 LEU A C 1
ATOM 570 O O . LEU A 1 72 ? 9.737 -22.675 -12.879 1.00 79.88 72 LEU A O 1
ATOM 574 N N . GLU A 1 73 ? 9.252 -21.190 -14.496 1.00 81.56 73 GLU A N 1
ATOM 575 C CA . GLU A 1 73 ? 10.591 -20.598 -14.576 1.00 81.56 73 GLU A CA 1
ATOM 576 C C . GLU A 1 73 ? 11.018 -19.969 -13.237 1.00 81.56 73 GLU A C 1
ATOM 578 O O . GLU A 1 73 ? 12.154 -20.155 -12.794 1.00 81.56 73 GLU A O 1
ATOM 583 N N . VAL A 1 74 ? 10.099 -19.281 -12.550 1.00 83.19 74 VAL A N 1
ATOM 584 C CA . VAL A 1 74 ? 10.341 -18.667 -11.233 1.00 83.19 74 VAL A CA 1
ATOM 585 C C . VAL A 1 74 ? 10.510 -19.730 -10.139 1.00 83.19 74 VAL A C 1
ATOM 587 O O . VAL A 1 74 ? 11.402 -19.622 -9.294 1.00 83.19 74 VAL A O 1
ATOM 590 N N . SER A 1 75 ? 9.710 -20.801 -10.156 1.00 80.19 75 SER A N 1
ATOM 591 C CA . SER A 1 75 ? 9.790 -21.867 -9.140 1.00 80.19 75 SER A CA 1
ATOM 592 C C . SER A 1 75 ? 11.053 -22.735 -9.243 1.00 80.19 75 SER A C 1
ATOM 594 O O . SER A 1 75 ? 11.475 -23.353 -8.259 1.00 80.19 75 SER A O 1
ATOM 596 N N . HIS A 1 76 ? 11.659 -22.817 -10.430 1.00 81.50 76 HIS A N 1
ATOM 597 C CA . HIS A 1 76 ? 12.864 -23.612 -10.684 1.00 81.50 76 HIS A CA 1
ATOM 598 C C . HIS A 1 76 ? 14.162 -22.817 -10.501 1.00 81.50 76 HIS A C 1
ATOM 600 O O . HIS A 1 76 ? 15.242 -23.409 -10.473 1.00 81.50 76 HIS A O 1
ATOM 606 N N . ARG A 1 77 ? 14.083 -21.491 -10.341 1.00 82.44 77 ARG A N 1
ATOM 607 C CA . ARG A 1 77 ? 15.254 -20.614 -10.237 1.00 82.44 77 ARG A CA 1
ATOM 608 C C . ARG A 1 77 ? 15.426 -20.056 -8.821 1.00 82.44 77 ARG A C 1
ATOM 610 O O . ARG A 1 77 ? 14.823 -19.038 -8.495 1.00 82.44 77 ARG A O 1
ATOM 617 N N . PRO A 1 78 ? 16.321 -20.627 -7.991 1.00 79.56 78 PRO A N 1
ATOM 618 C CA . PRO A 1 78 ? 16.575 -20.105 -6.646 1.00 79.56 78 PRO A CA 1
ATOM 619 C C . PRO A 1 78 ? 17.205 -18.704 -6.664 1.00 79.56 78 PRO A C 1
ATOM 621 O O . PRO A 1 78 ? 16.973 -17.921 -5.754 1.00 79.56 78 PRO A O 1
ATOM 624 N N . GLY A 1 79 ? 17.947 -18.353 -7.723 1.00 80.56 79 GLY A N 1
ATOM 625 C CA . GLY A 1 79 ? 18.585 -17.038 -7.858 1.00 80.56 79 GLY A CA 1
ATOM 626 C C . GLY A 1 79 ? 17.612 -15.856 -7.943 1.00 80.56 79 GLY A C 1
ATOM 627 O O . GLY A 1 79 ? 18.016 -14.747 -7.625 1.00 80.56 79 GLY A O 1
ATOM 628 N N . PHE A 1 80 ? 16.347 -16.078 -8.329 1.00 85.06 80 PHE A N 1
ATOM 629 C CA . PHE A 1 80 ? 15.301 -15.050 -8.240 1.00 85.06 80 PHE A CA 1
ATOM 630 C C . PHE A 1 80 ? 14.935 -14.769 -6.778 1.00 85.06 80 PHE A C 1
ATOM 632 O O . PHE A 1 80 ? 14.909 -13.625 -6.355 1.00 85.06 80 PHE A O 1
ATOM 639 N N . TRP A 1 81 ? 14.733 -15.821 -5.984 1.00 83.31 81 TRP A N 1
ATOM 640 C CA . TRP A 1 81 ? 14.374 -15.706 -4.568 1.00 83.31 81 TRP A CA 1
ATOM 641 C C . TRP A 1 81 ? 15.517 -15.208 -3.691 1.00 83.31 81 TRP A C 1
ATOM 643 O O . TRP A 1 81 ? 15.260 -14.740 -2.593 1.00 83.31 81 TRP A O 1
ATOM 653 N N . ASN A 1 82 ? 16.766 -15.348 -4.132 1.00 84.00 82 ASN A N 1
ATOM 654 C CA . ASN A 1 82 ? 17.908 -14.779 -3.419 1.00 84.00 82 ASN A CA 1
ATOM 655 C C . ASN A 1 82 ? 17.990 -13.257 -3.593 1.00 84.00 82 ASN A C 1
ATOM 657 O O . ASN A 1 82 ? 18.499 -12.602 -2.698 1.00 84.00 82 ASN A O 1
ATOM 661 N N . LEU A 1 83 ? 17.472 -12.697 -4.698 1.00 83.38 83 LEU A N 1
ATOM 662 C CA . LEU A 1 83 ? 17.408 -11.239 -4.867 1.00 83.38 83 LEU A CA 1
ATOM 663 C C . LEU A 1 83 ? 16.512 -10.579 -3.818 1.00 83.38 83 LEU A C 1
ATOM 665 O O . LEU A 1 83 ? 16.746 -9.440 -3.449 1.00 83.38 83 LEU A O 1
ATOM 669 N N . LEU A 1 84 ? 15.479 -11.281 -3.349 1.00 82.94 84 LEU A N 1
ATOM 670 C CA . LEU A 1 84 ? 14.560 -10.748 -2.340 1.00 82.94 84 LEU A CA 1
ATOM 671 C C . LEU A 1 84 ? 15.232 -10.568 -0.970 1.00 82.94 84 LEU A C 1
ATOM 673 O O . LEU A 1 84 ? 14.741 -9.791 -0.158 1.00 82.94 84 LEU A O 1
ATOM 677 N N . ASP A 1 85 ? 16.337 -11.280 -0.734 1.00 82.12 85 ASP A N 1
ATOM 678 C CA . ASP A 1 85 ? 17.122 -11.203 0.499 1.00 82.12 85 ASP A CA 1
ATOM 679 C C . ASP A 1 85 ? 18.246 -10.148 0.403 1.00 82.12 85 ASP A C 1
ATOM 681 O O . ASP A 1 85 ? 18.994 -9.980 1.361 1.00 82.12 85 ASP A O 1
ATOM 685 N N . GLU A 1 86 ? 18.426 -9.474 -0.742 1.00 81.38 86 GLU A N 1
ATOM 686 C CA . GLU A 1 86 ? 19.444 -8.424 -0.882 1.00 81.38 86 GLU A CA 1
ATOM 687 C C . GLU A 1 86 ? 18.997 -7.128 -0.190 1.00 81.38 86 GLU A C 1
ATOM 689 O O . GLU A 1 86 ? 17.888 -6.640 -0.419 1.00 81.38 86 GLU A O 1
ATOM 694 N N . ASP A 1 87 ? 19.883 -6.552 0.629 1.00 73.62 87 ASP A N 1
ATOM 695 C CA . ASP A 1 87 ? 19.594 -5.336 1.403 1.00 73.62 87 ASP A CA 1
ATOM 696 C C . ASP A 1 87 ? 19.443 -4.089 0.513 1.00 73.62 87 ASP A C 1
ATOM 698 O O . ASP A 1 87 ? 18.606 -3.232 0.777 1.00 73.62 87 ASP A O 1
ATOM 702 N N . GLU A 1 88 ? 20.217 -3.994 -0.573 1.00 77.44 88 GLU A N 1
ATOM 703 C CA . GLU A 1 88 ? 20.195 -2.852 -1.495 1.00 77.44 88 GLU A CA 1
ATOM 704 C C . GLU A 1 88 ? 19.875 -3.302 -2.924 1.00 77.44 88 GLU A C 1
ATOM 706 O O . GLU A 1 88 ? 20.735 -3.789 -3.665 1.00 77.44 88 GLU A O 1
ATOM 711 N N . LEU A 1 89 ? 18.625 -3.091 -3.341 1.00 81.06 89 LEU A N 1
ATOM 712 C CA . LEU A 1 89 ? 18.166 -3.371 -4.699 1.00 81.06 89 LEU A CA 1
ATOM 713 C C . LEU A 1 89 ? 18.072 -2.091 -5.528 1.00 81.06 89 LEU A C 1
ATOM 715 O O . LEU A 1 89 ? 17.536 -1.073 -5.101 1.00 81.06 89 LEU A O 1
ATOM 719 N N . LYS A 1 90 ? 18.544 -2.156 -6.776 1.00 82.12 90 LYS A N 1
ATOM 720 C CA . LYS A 1 90 ? 18.390 -1.047 -7.729 1.00 82.12 90 LYS A CA 1
ATOM 721 C C . LYS A 1 90 ? 16.923 -0.894 -8.143 1.00 82.12 90 LYS A C 1
ATOM 723 O O . LYS A 1 90 ? 16.247 -1.898 -8.362 1.00 82.12 90 LYS A O 1
ATOM 728 N N . GLY A 1 91 ? 16.476 0.343 -8.371 1.00 80.06 91 GLY A N 1
ATOM 729 C CA . GLY A 1 91 ? 15.082 0.657 -8.719 1.00 80.06 91 GLY A CA 1
ATOM 730 C C . GLY A 1 91 ? 14.521 -0.161 -9.887 1.00 80.06 91 GLY A C 1
ATOM 731 O O . GLY A 1 91 ? 13.486 -0.806 -9.749 1.00 80.06 91 GLY A O 1
ATOM 732 N N . ASP A 1 92 ? 15.255 -0.253 -10.999 1.00 83.50 92 ASP A N 1
ATOM 733 C CA . ASP A 1 92 ? 14.848 -1.067 -12.154 1.00 83.50 92 ASP A CA 1
ATOM 734 C C . ASP A 1 92 ? 14.646 -2.565 -11.816 1.00 83.50 92 ASP A C 1
ATOM 736 O O . ASP A 1 92 ? 13.786 -3.220 -12.404 1.00 83.50 92 ASP A O 1
ATOM 740 N N . PHE A 1 93 ? 15.391 -3.134 -10.859 1.00 84.31 93 PHE A N 1
ATOM 741 C CA . PHE A 1 93 ? 15.155 -4.514 -10.411 1.00 84.31 93 PHE A CA 1
ATOM 742 C C . PHE A 1 93 ? 13.856 -4.624 -9.612 1.00 84.31 93 PHE A C 1
ATOM 744 O O . PHE A 1 93 ? 13.098 -5.566 -9.835 1.00 84.31 93 PHE A O 1
ATOM 751 N N . ILE A 1 94 ? 13.575 -3.657 -8.732 1.00 86.06 94 ILE A N 1
ATOM 752 C CA . ILE A 1 94 ? 12.338 -3.612 -7.939 1.00 86.06 94 ILE A CA 1
ATOM 753 C C . ILE A 1 94 ? 11.124 -3.578 -8.874 1.00 86.06 94 ILE A C 1
ATOM 755 O O . ILE A 1 94 ? 10.223 -4.404 -8.730 1.00 86.06 94 ILE A O 1
ATOM 759 N N . VAL A 1 95 ? 11.143 -2.716 -9.897 1.00 86.81 95 VAL A N 1
ATOM 760 C CA . VAL A 1 95 ? 10.073 -2.615 -10.908 1.00 86.81 95 VAL A CA 1
ATOM 761 C C . VAL A 1 95 ? 9.812 -3.961 -11.593 1.00 86.81 95 VAL A C 1
ATOM 763 O O . VAL A 1 95 ? 8.663 -4.399 -11.708 1.00 86.81 95 VAL A O 1
ATOM 766 N N . LEU A 1 96 ? 10.872 -4.658 -12.015 1.00 85.69 96 LEU A N 1
ATOM 767 C CA . LEU A 1 96 ? 10.748 -5.958 -12.677 1.00 85.69 96 LEU A CA 1
ATOM 768 C C . LEU A 1 96 ? 10.247 -7.059 -11.735 1.00 85.69 96 LEU A C 1
ATOM 770 O O . LEU A 1 96 ? 9.424 -7.878 -12.149 1.00 85.69 96 LEU A O 1
ATOM 774 N N . ILE A 1 97 ? 10.723 -7.088 -10.488 1.00 87.00 97 ILE A N 1
ATOM 775 C CA . ILE A 1 97 ? 10.299 -8.075 -9.488 1.00 87.00 97 ILE A CA 1
ATOM 776 C C . ILE A 1 97 ? 8.821 -7.875 -9.147 1.00 87.00 97 ILE A C 1
ATOM 778 O O . ILE A 1 97 ? 8.069 -8.847 -9.185 1.00 87.00 97 ILE A O 1
ATOM 782 N N . VAL A 1 98 ? 8.383 -6.637 -8.892 1.00 89.06 98 VAL A N 1
ATOM 783 C CA . VAL A 1 98 ? 6.971 -6.318 -8.622 1.00 89.06 98 VAL A CA 1
ATOM 784 C C . VAL A 1 98 ? 6.088 -6.770 -9.783 1.00 89.06 98 VAL A C 1
ATOM 786 O O . VAL A 1 98 ? 5.084 -7.443 -9.557 1.00 89.06 98 VAL A O 1
ATOM 789 N N . ARG A 1 99 ? 6.488 -6.496 -11.032 1.00 88.06 99 ARG A N 1
ATOM 790 C CA . ARG A 1 99 ? 5.755 -6.954 -12.224 1.00 88.06 99 ARG A CA 1
ATOM 791 C C . ARG A 1 99 ? 5.650 -8.480 -12.300 1.00 88.06 99 ARG A C 1
ATOM 793 O O . ARG A 1 99 ? 4.578 -9.006 -12.594 1.00 88.06 99 ARG A O 1
ATOM 800 N N . ILE A 1 100 ? 6.746 -9.197 -12.043 1.00 86.81 100 ILE A N 1
ATOM 801 C CA . ILE A 1 100 ? 6.759 -10.667 -12.035 1.00 86.81 100 ILE A CA 1
ATOM 802 C C . ILE A 1 100 ? 5.823 -11.197 -10.950 1.00 86.81 100 ILE A C 1
ATOM 804 O O . ILE A 1 100 ? 4.971 -12.032 -11.240 1.00 86.81 100 ILE A O 1
ATOM 808 N N . LEU A 1 101 ? 5.955 -10.702 -9.720 1.00 86.62 101 LEU A N 1
ATOM 809 C CA . LEU A 1 101 ? 5.160 -11.168 -8.590 1.00 86.62 101 LEU A CA 1
ATOM 810 C C . LEU A 1 101 ? 3.674 -10.861 -8.781 1.00 86.62 101 LEU A C 1
ATOM 812 O O . LEU A 1 101 ? 2.859 -11.750 -8.564 1.00 86.62 101 LEU A O 1
ATOM 816 N N . ALA A 1 102 ? 3.316 -9.670 -9.264 1.00 86.81 102 ALA A N 1
ATOM 817 C CA . ALA A 1 102 ? 1.930 -9.318 -9.568 1.00 86.81 102 ALA A CA 1
ATOM 818 C C . ALA A 1 102 ? 1.296 -10.312 -10.555 1.00 86.81 102 ALA A C 1
ATOM 820 O O . ALA A 1 102 ? 0.180 -10.786 -10.344 1.00 86.81 102 ALA A O 1
ATOM 821 N N . ASN A 1 103 ? 2.031 -10.687 -11.606 1.00 85.69 103 ASN A N 1
ATOM 822 C CA . ASN A 1 103 ? 1.569 -11.675 -12.581 1.00 85.69 103 ASN A CA 1
ATOM 823 C C . ASN A 1 103 ? 1.486 -13.092 -12.002 1.00 85.69 103 ASN A C 1
ATOM 825 O O . ASN A 1 103 ? 0.570 -13.831 -12.356 1.00 85.69 103 ASN A O 1
ATOM 829 N N . VAL A 1 104 ? 2.410 -13.468 -11.113 1.00 85.25 104 VAL A N 1
ATOM 830 C CA . VAL A 1 104 ? 2.356 -14.752 -10.403 1.00 85.25 104 VAL A CA 1
ATOM 831 C C . VAL A 1 104 ? 1.103 -14.790 -9.527 1.00 85.25 104 VAL A C 1
ATOM 833 O O . VAL A 1 104 ? 0.244 -15.638 -9.762 1.00 85.25 104 VAL A O 1
ATOM 836 N N . TYR A 1 105 ? 0.935 -13.837 -8.604 1.00 82.88 105 TYR A N 1
ATOM 837 C CA . TYR A 1 105 ? -0.208 -13.777 -7.682 1.00 82.88 105 TYR A CA 1
ATOM 838 C C . TYR A 1 105 ? -1.562 -13.697 -8.394 1.00 82.88 105 TYR A C 1
ATOM 840 O O . TYR A 1 105 ? -2.523 -14.294 -7.925 1.00 82.88 105 TYR A O 1
ATOM 848 N N . LYS A 1 106 ? -1.644 -13.050 -9.564 1.00 83.19 106 LYS A N 1
ATOM 849 C CA . LYS A 1 106 ? -2.870 -13.024 -10.380 1.00 83.19 106 LYS A CA 1
ATOM 850 C C . LYS A 1 106 ? -3.354 -14.418 -10.803 1.00 83.19 106 LYS A C 1
ATOM 852 O O . LYS A 1 106 ? -4.531 -14.589 -11.103 1.00 83.19 106 LYS A O 1
ATOM 857 N N . THR A 1 107 ? -2.453 -15.393 -10.873 1.00 79.38 107 THR A N 1
ATOM 858 C CA . THR A 1 107 ? -2.768 -16.764 -11.307 1.00 79.38 107 THR A CA 1
ATOM 859 C C . THR A 1 107 ? -2.918 -17.763 -10.182 1.00 79.38 107 THR A C 1
ATOM 861 O O . THR A 1 107 ? -3.245 -18.912 -10.457 1.00 79.38 107 THR A O 1
ATOM 864 N N . LEU A 1 108 ? -2.671 -17.346 -8.941 1.00 77.19 108 LEU A N 1
ATOM 865 C CA . LEU A 1 108 ? -2.834 -18.218 -7.792 1.00 77.19 108 LEU A CA 1
ATOM 866 C C . LEU A 1 108 ? -4.318 -18.341 -7.446 1.00 77.19 108 LEU A C 1
ATOM 868 O O . LEU A 1 108 ? -5.002 -17.340 -7.229 1.00 77.19 108 LEU A O 1
ATOM 872 N N . GLU A 1 109 ? -4.799 -19.578 -7.354 1.00 69.31 109 GLU A N 1
ATOM 873 C CA . GLU A 1 109 ? -6.127 -19.869 -6.820 1.00 69.31 109 GLU A CA 1
ATOM 874 C C . GLU A 1 109 ? -6.055 -20.116 -5.301 1.00 69.31 109 GLU A C 1
ATOM 876 O O . GLU A 1 109 ? -5.114 -20.758 -4.818 1.00 69.31 109 GLU A O 1
ATOM 881 N N . PRO A 1 110 ? -7.037 -19.631 -4.515 1.00 63.78 110 PRO A N 1
ATOM 882 C CA . PRO A 1 110 ? -7.056 -19.838 -3.071 1.00 63.78 110 PRO A CA 1
ATOM 883 C C . PRO A 1 110 ? -7.157 -21.338 -2.746 1.00 63.78 110 PRO A C 1
ATOM 885 O O . PRO A 1 110 ? -8.112 -22.006 -3.136 1.00 63.78 110 PRO A O 1
ATOM 888 N N . GLY A 1 111 ? -6.163 -21.866 -2.023 1.00 61.09 111 GLY A N 1
ATOM 889 C CA . GLY A 1 111 ? -6.076 -23.285 -1.646 1.00 61.09 111 GLY A CA 1
ATOM 890 C C . GLY A 1 111 ? -5.151 -24.148 -2.517 1.00 61.09 111 GLY A C 1
ATOM 891 O O . GLY A 1 111 ? -5.040 -25.353 -2.282 1.00 61.09 111 GLY A O 1
ATOM 892 N N . GLU A 1 112 ? -4.454 -23.567 -3.499 1.00 72.69 112 GLU A N 1
ATOM 893 C CA . GLU A 1 112 ? -3.468 -24.291 -4.304 1.00 72.69 112 GLU A CA 1
ATOM 894 C C . GLU A 1 112 ? -2.185 -24.608 -3.501 1.00 72.69 112 GLU A C 1
ATOM 896 O O . GLU A 1 112 ? -1.587 -23.740 -2.872 1.00 72.69 112 GLU A O 1
ATOM 901 N N . ASN A 1 113 ? -1.709 -25.858 -3.550 1.00 66.56 113 ASN A N 1
ATOM 902 C CA . ASN A 1 113 ? -0.520 -26.329 -2.813 1.00 66.56 113 ASN A CA 1
ATOM 903 C C . ASN A 1 113 ? 0.733 -26.485 -3.698 1.00 66.56 113 ASN A C 1
ATOM 905 O O . ASN A 1 113 ? 1.575 -27.367 -3.484 1.00 66.56 113 ASN A O 1
ATOM 909 N N . SER A 1 114 ? 0.865 -25.636 -4.715 1.00 76.50 114 SER A N 1
ATOM 910 C CA . SER A 1 114 ? 1.969 -25.688 -5.675 1.00 76.50 114 SER A CA 1
ATOM 911 C C . SER A 1 114 ? 3.319 -25.298 -5.056 1.00 76.50 114 SER A C 1
ATOM 913 O O . SER A 1 114 ? 3.410 -24.583 -4.056 1.00 76.50 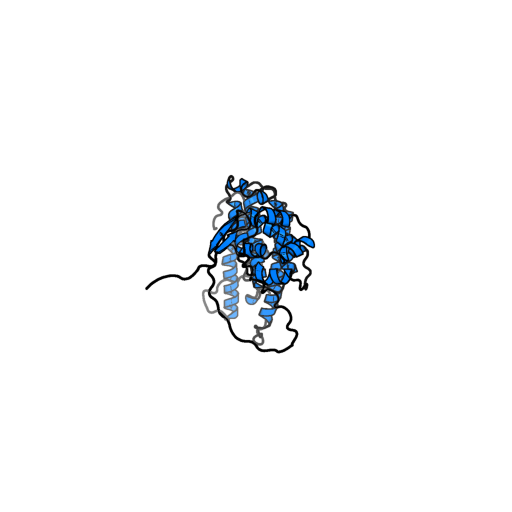114 SER A O 1
ATOM 915 N N . LYS A 1 115 ? 4.424 -25.743 -5.672 1.00 77.50 115 LYS A N 1
ATOM 916 C CA . LYS A 1 115 ? 5.792 -25.402 -5.224 1.00 77.50 115 LYS A CA 1
ATOM 917 C C . LYS A 1 115 ? 6.009 -23.885 -5.138 1.00 77.50 115 LYS A C 1
ATOM 919 O O . LYS A 1 115 ? 6.703 -23.423 -4.238 1.00 77.50 115 LYS A O 1
ATOM 924 N N . ILE A 1 116 ? 5.394 -23.125 -6.045 1.00 80.31 116 ILE A N 1
ATOM 925 C CA . ILE A 1 116 ? 5.444 -21.660 -6.060 1.00 80.31 116 ILE A CA 1
ATOM 926 C C . ILE A 1 116 ? 4.803 -21.045 -4.811 1.00 80.31 116 ILE A C 1
ATOM 928 O O . ILE A 1 116 ? 5.396 -20.159 -4.210 1.00 80.31 116 ILE A O 1
ATOM 932 N N . VAL A 1 117 ? 3.669 -21.582 -4.354 1.00 80.19 117 VAL A N 1
ATOM 933 C CA . VAL A 1 117 ? 2.965 -21.130 -3.144 1.00 80.19 117 VAL A CA 1
ATOM 934 C C . VAL A 1 117 ? 3.837 -21.322 -1.911 1.00 80.19 117 VAL A C 1
ATOM 936 O O . VAL A 1 117 ? 3.994 -20.410 -1.104 1.00 80.19 117 VAL A O 1
ATOM 939 N N . LYS A 1 118 ? 4.482 -22.489 -1.792 1.00 81.62 118 LYS A N 1
ATOM 940 C CA . LYS A 1 118 ? 5.423 -22.747 -0.693 1.00 81.62 118 LYS A CA 1
ATOM 941 C C . LYS A 1 118 ? 6.583 -21.755 -0.706 1.00 81.62 118 LYS A C 1
ATOM 943 O O . LYS A 1 118 ? 6.995 -21.295 0.354 1.00 81.62 118 LYS A O 1
ATOM 948 N N . LEU A 1 119 ? 7.106 -21.417 -1.885 1.00 80.06 119 LEU A N 1
ATOM 949 C CA . LEU A 1 119 ? 8.179 -20.431 -2.019 1.00 80.06 119 LEU A CA 1
ATOM 950 C C . LEU A 1 119 ? 7.701 -19.018 -1.667 1.00 80.06 119 LEU A C 1
ATOM 952 O O . LEU A 1 119 ? 8.413 -18.321 -0.958 1.00 80.06 119 LEU A O 1
ATOM 956 N N . LEU A 1 120 ? 6.493 -18.615 -2.061 1.00 81.69 120 LEU A N 1
ATOM 957 C CA . LEU A 1 120 ? 5.931 -17.315 -1.681 1.00 81.69 120 LEU A CA 1
ATOM 958 C C . LEU A 1 120 ? 5.768 -17.200 -0.157 1.00 81.69 120 LEU A C 1
ATOM 960 O O . LEU A 1 120 ? 6.279 -16.257 0.443 1.00 81.69 120 LEU A O 1
ATOM 964 N N . ARG A 1 121 ? 5.185 -18.213 0.491 1.00 79.44 121 ARG A N 1
ATOM 965 C CA . ARG A 1 121 ? 5.006 -18.223 1.954 1.00 79.44 121 ARG A CA 1
ATOM 966 C C . ARG A 1 121 ? 6.318 -18.274 2.733 1.00 79.44 121 ARG A C 1
ATOM 968 O O . ARG A 1 121 ? 6.441 -17.658 3.778 1.00 79.44 121 ARG A O 1
ATOM 975 N N . THR A 1 122 ? 7.317 -19.010 2.248 1.00 79.31 122 THR A N 1
ATOM 976 C CA . THR A 1 122 ? 8.573 -19.194 3.002 1.00 79.31 122 THR A CA 1
ATOM 977 C C . THR A 1 122 ? 9.640 -18.156 2.685 1.00 79.31 122 THR A C 1
ATOM 979 O O . THR A 1 122 ? 10.434 -17.830 3.564 1.00 79.31 122 THR A O 1
ATOM 982 N N . ARG A 1 123 ? 9.700 -17.668 1.443 1.00 79.25 123 ARG A N 1
ATOM 983 C CA . ARG A 1 123 ? 10.771 -16.789 0.958 1.00 79.25 123 ARG A CA 1
ATOM 984 C C . ARG A 1 123 ? 10.304 -15.362 0.747 1.00 79.25 123 ARG A C 1
ATOM 986 O O . ARG A 1 123 ? 11.076 -14.476 1.050 1.00 79.25 123 ARG A O 1
ATOM 993 N N . PHE A 1 124 ? 9.093 -15.125 0.243 1.00 81.69 124 PHE A N 1
ATOM 994 C CA . PHE A 1 124 ? 8.624 -13.755 0.013 1.00 81.69 124 PHE A CA 1
ATOM 995 C C . PHE A 1 124 ? 8.065 -13.118 1.288 1.00 81.69 124 PHE A C 1
ATOM 997 O O . PHE A 1 124 ? 8.518 -12.038 1.650 1.00 81.69 124 PHE A O 1
ATOM 1004 N N . GLN A 1 125 ? 7.169 -13.801 2.011 1.00 79.50 125 GLN A N 1
A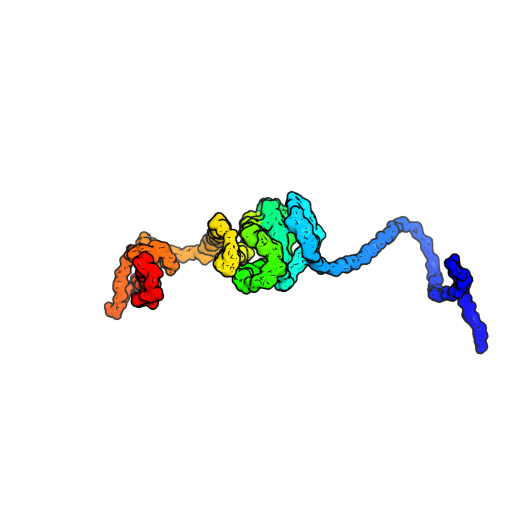TOM 1005 C CA . GLN A 1 125 ? 6.587 -13.253 3.249 1.00 79.50 125 GLN A CA 1
ATOM 1006 C C . GLN A 1 125 ? 7.634 -12.979 4.342 1.00 79.50 125 GLN A C 1
ATOM 1008 O O . GLN A 1 125 ? 7.471 -12.053 5.118 1.00 79.50 125 GLN A O 1
ATOM 1013 N N . ASN A 1 126 ? 8.731 -13.743 4.369 1.00 77.44 126 ASN A N 1
ATOM 1014 C CA . ASN A 1 126 ? 9.818 -13.556 5.338 1.00 77.44 126 ASN A CA 1
ATOM 1015 C C . ASN A 1 126 ? 10.975 -12.690 4.807 1.00 77.44 126 ASN A C 1
ATOM 1017 O O . ASN A 1 126 ? 12.015 -12.610 5.458 1.00 77.44 126 ASN A O 1
ATOM 1021 N N . SER A 1 127 ? 10.860 -12.129 3.599 1.00 81.62 127 SER A N 1
ATOM 1022 C CA . SER A 1 127 ? 11.942 -11.335 3.002 1.00 81.62 127 SER A CA 1
ATOM 1023 C C . SER A 1 127 ? 11.860 -9.861 3.376 1.00 81.62 127 SER A C 1
ATOM 1025 O O . SER A 1 127 ? 10.777 -9.308 3.553 1.00 81.62 127 SER A O 1
ATOM 1027 N N . ASN A 1 128 ? 13.012 -9.190 3.338 1.00 82.25 128 ASN A N 1
ATOM 1028 C CA . ASN A 1 128 ? 13.115 -7.733 3.467 1.00 82.25 128 ASN A CA 1
ATOM 1029 C C . ASN A 1 128 ? 12.620 -6.988 2.213 1.00 82.25 128 ASN A C 1
ATOM 1031 O O . ASN A 1 128 ? 12.658 -5.761 2.151 1.00 82.25 128 ASN A O 1
ATOM 1035 N N . PHE A 1 129 ? 12.135 -7.702 1.195 1.00 85.62 129 PHE A N 1
ATOM 1036 C CA . PHE A 1 129 ? 11.753 -7.093 -0.069 1.00 85.62 129 PHE A CA 1
ATOM 1037 C C . PHE A 1 129 ? 10.585 -6.109 0.070 1.00 85.62 129 PHE A C 1
ATOM 1039 O O . PHE A 1 129 ? 10.607 -5.070 -0.584 1.00 85.62 129 PHE A O 1
ATOM 1046 N N . LEU A 1 130 ? 9.595 -6.371 0.935 1.00 85.19 130 LEU A N 1
ATOM 1047 C CA . LEU A 1 130 ? 8.517 -5.400 1.179 1.00 85.19 130 LEU A CA 1
ATOM 1048 C C . LEU A 1 130 ? 9.054 -4.088 1.758 1.00 85.19 130 LEU A C 1
ATOM 1050 O O . LEU A 1 130 ? 8.612 -3.019 1.343 1.00 85.19 130 LEU A O 1
ATOM 1054 N N . VAL A 1 131 ? 10.038 -4.163 2.655 1.00 86.50 131 VAL A N 1
ATOM 1055 C CA . VAL A 1 131 ? 10.729 -2.984 3.196 1.00 86.50 131 VAL A CA 1
ATOM 1056 C C . VAL A 1 131 ? 11.463 -2.242 2.078 1.00 86.50 131 VAL A C 1
ATOM 1058 O O . VAL A 1 131 ? 11.342 -1.025 1.972 1.00 86.50 131 VAL A O 1
ATOM 1061 N N . ASN A 1 132 ? 12.130 -2.966 1.175 1.00 86.00 132 ASN A N 1
ATOM 1062 C CA . ASN A 1 132 ? 12.802 -2.366 0.021 1.00 86.00 132 ASN A CA 1
ATOM 1063 C C . ASN A 1 132 ? 11.820 -1.661 -0.929 1.00 86.00 132 ASN A C 1
ATOM 1065 O O . ASN A 1 132 ? 12.136 -0.582 -1.423 1.00 86.00 132 ASN A O 1
ATOM 1069 N N . ILE A 1 133 ? 10.622 -2.218 -1.166 1.00 87.62 133 ILE A N 1
ATOM 1070 C CA . ILE A 1 133 ? 9.576 -1.532 -1.947 1.00 87.62 133 ILE A CA 1
ATOM 1071 C C . ILE 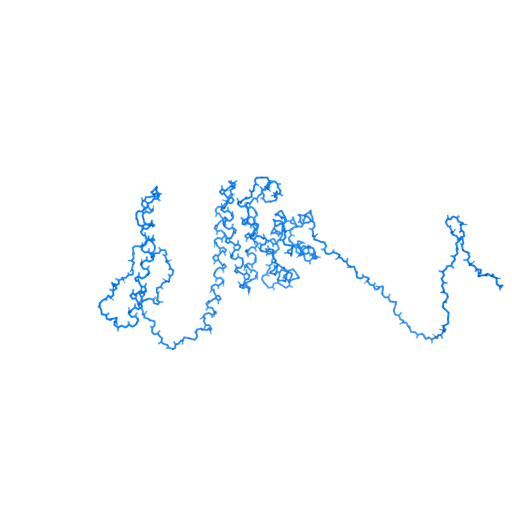A 1 133 ? 9.116 -0.263 -1.224 1.00 87.62 133 ILE A C 1
ATOM 1073 O O . ILE A 1 133 ? 8.996 0.776 -1.867 1.00 87.62 133 ILE A O 1
ATOM 1077 N N . LYS A 1 134 ? 8.853 -0.338 0.088 1.00 87.81 134 LYS A N 1
ATOM 1078 C CA . LYS A 1 134 ? 8.402 0.808 0.895 1.00 87.81 134 LYS A CA 1
ATOM 1079 C C . LYS A 1 134 ? 9.414 1.955 0.832 1.00 87.81 134 LYS A C 1
ATOM 1081 O O . LYS A 1 134 ? 9.054 3.048 0.408 1.00 87.81 134 LYS A O 1
ATOM 1086 N N . ASN A 1 135 ? 10.683 1.667 1.119 1.00 86.94 135 ASN A N 1
ATOM 1087 C CA . ASN A 1 135 ? 11.768 2.649 1.043 1.00 86.94 135 ASN A CA 1
ATOM 1088 C C . ASN A 1 135 ? 11.905 3.227 -0.370 1.00 86.94 135 ASN A C 1
ATOM 1090 O O . ASN A 1 135 ? 12.023 4.436 -0.540 1.00 86.94 135 ASN A O 1
ATOM 1094 N N . TYR A 1 136 ? 11.831 2.374 -1.396 1.00 84.88 136 TYR A N 1
ATOM 1095 C CA . TYR A 1 136 ? 11.890 2.827 -2.781 1.00 84.88 136 TYR A CA 1
ATOM 1096 C C . TYR A 1 136 ? 10.753 3.799 -3.110 1.00 84.88 136 TYR A C 1
ATOM 1098 O O . TYR A 1 136 ? 11.010 4.854 -3.682 1.00 84.88 136 TYR A O 1
ATOM 1106 N N . LEU A 1 137 ? 9.514 3.475 -2.722 1.00 85.00 137 LEU A N 1
ATOM 1107 C CA . LEU A 1 137 ? 8.338 4.322 -2.931 1.00 85.00 137 LEU A CA 1
ATOM 1108 C C . LEU A 1 137 ? 8.430 5.658 -2.191 1.00 85.00 137 LEU A C 1
ATOM 1110 O O . LEU A 1 137 ? 8.039 6.674 -2.768 1.00 85.00 137 LEU A O 1
ATOM 1114 N N . ASP A 1 138 ? 8.948 5.665 -0.964 1.00 84.88 138 ASP A N 1
ATOM 1115 C CA . ASP A 1 138 ? 9.162 6.887 -0.181 1.00 84.88 138 ASP A CA 1
ATOM 1116 C C . ASP A 1 138 ? 10.218 7.801 -0.814 1.00 84.88 138 ASP A C 1
ATOM 1118 O O . ASP A 1 138 ? 10.101 9.028 -0.770 1.00 84.88 138 ASP A O 1
ATOM 1122 N N . GLU A 1 139 ? 11.236 7.223 -1.453 1.00 83.81 139 GLU A N 1
ATOM 1123 C CA . GLU A 1 139 ? 12.277 7.987 -2.138 1.00 83.81 139 GLU A CA 1
ATOM 1124 C C . GLU A 1 139 ? 11.803 8.568 -3.479 1.00 83.81 139 GLU A C 1
ATOM 1126 O O . GLU A 1 139 ? 12.284 9.637 -3.864 1.00 83.81 139 GLU A O 1
ATOM 1131 N N . LEU A 1 140 ? 10.841 7.930 -4.170 1.00 81.31 140 LEU A N 1
ATOM 1132 C CA . LEU A 1 140 ? 10.396 8.311 -5.524 1.00 81.31 140 LEU A CA 1
ATOM 1133 C C . LEU A 1 140 ? 10.048 9.800 -5.709 1.00 81.31 140 LEU A C 1
ATOM 1135 O O . LEU A 1 140 ? 10.516 10.371 -6.696 1.00 81.31 140 LEU A O 1
ATOM 1139 N N . PRO A 1 141 ? 9.284 10.461 -4.816 1.00 77.94 141 PRO A N 1
ATOM 1140 C CA . PRO A 1 141 ? 8.961 11.883 -4.956 1.00 77.94 141 PRO A CA 1
ATOM 1141 C C . PRO A 1 141 ? 10.184 12.807 -4.876 1.00 77.94 141 PRO A C 1
ATOM 1143 O O . PRO A 1 141 ? 10.161 13.913 -5.407 1.00 77.94 141 PRO A O 1
ATOM 1146 N N . SER A 1 142 ? 11.257 12.365 -4.213 1.00 74.44 142 SER A N 1
ATOM 1147 C CA . SER A 1 142 ? 12.477 13.155 -3.995 1.00 74.44 142 SER A CA 1
ATOM 1148 C C . SER A 1 142 ? 13.572 12.884 -5.037 1.00 74.44 142 SER A C 1
ATOM 1150 O O . SER A 1 142 ? 14.659 13.467 -4.958 1.00 74.44 142 SER A O 1
ATOM 1152 N N . VAL A 1 143 ? 13.316 12.003 -6.015 1.00 76.25 143 VAL A N 1
ATOM 1153 C CA . VAL A 1 143 ? 14.313 11.560 -7.000 1.00 76.25 143 VAL A CA 1
ATOM 1154 C C . VAL A 1 143 ? 14.727 12.708 -7.918 1.00 76.25 143 VAL A C 1
ATOM 1156 O O . VAL A 1 143 ? 13.915 13.388 -8.555 1.00 76.25 143 VAL A O 1
ATOM 1159 N N . LYS A 1 144 ? 16.042 12.901 -8.063 1.00 66.50 144 LYS A N 1
ATOM 1160 C CA . LYS A 1 144 ? 16.580 13.939 -8.949 1.00 66.50 144 LYS A CA 1
ATOM 1161 C C . LYS A 1 144 ? 16.377 13.552 -10.413 1.00 66.50 144 LYS A C 1
ATOM 1163 O O . LYS A 1 144 ? 16.484 12.396 -10.806 1.00 66.50 144 LYS A O 1
ATOM 1168 N N . ILE A 1 145 ? 16.229 14.551 -11.282 1.00 61.19 145 ILE A N 1
ATOM 1169 C CA . ILE A 1 145 ? 16.036 14.367 -12.738 1.00 61.19 145 ILE A CA 1
ATOM 1170 C C . ILE A 1 145 ? 17.129 13.492 -13.396 1.00 61.19 145 ILE A C 1
ATOM 1172 O O . ILE A 1 145 ? 16.864 12.799 -14.376 1.00 61.19 145 ILE A O 1
ATOM 1176 N N . VAL A 1 146 ? 18.356 13.491 -12.863 1.00 55.31 146 VAL A N 1
ATOM 1177 C CA . VAL A 1 146 ? 19.468 12.661 -13.368 1.00 55.31 146 VAL A CA 1
ATOM 1178 C C . VAL A 1 146 ? 19.263 11.176 -13.049 1.00 55.31 146 VAL A C 1
ATOM 1180 O O . VAL A 1 146 ? 19.554 10.324 -13.885 1.00 55.31 146 VAL A O 1
ATOM 1183 N N . GLU A 1 147 ? 18.712 10.867 -11.880 1.00 62.12 147 GLU A N 1
ATOM 1184 C CA . GLU A 1 147 ? 18.408 9.506 -11.427 1.00 62.12 147 GLU A CA 1
ATOM 1185 C C . GLU A 1 147 ? 17.188 8.930 -12.155 1.00 62.12 147 GLU A C 1
ATOM 1187 O O . GLU A 1 147 ? 17.106 7.718 -12.353 1.00 62.12 147 GLU A O 1
ATOM 1192 N N . LYS A 1 148 ? 16.308 9.789 -12.694 1.00 64.50 148 LYS A N 1
ATOM 1193 C CA . LYS A 1 148 ? 15.223 9.345 -13.582 1.00 64.50 148 L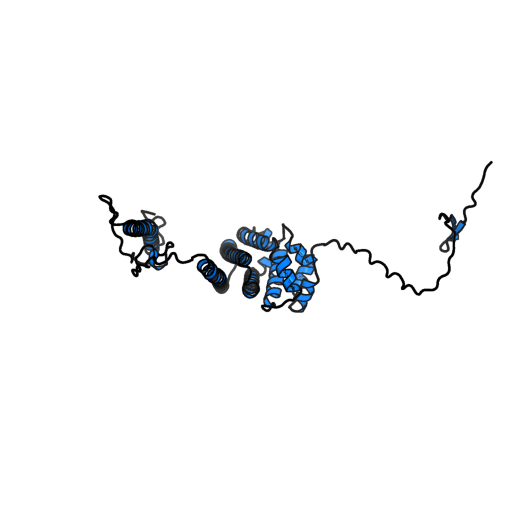YS A CA 1
ATOM 1194 C C . LYS A 1 148 ? 15.725 8.578 -14.801 1.00 64.50 148 LYS A C 1
ATOM 1196 O O . LYS A 1 148 ? 15.144 7.575 -15.192 1.00 64.50 148 LYS A O 1
ATOM 1201 N N . ARG A 1 149 ? 16.853 9.006 -15.376 1.00 59.22 149 ARG A N 1
ATOM 1202 C CA . ARG A 1 149 ? 17.459 8.334 -16.539 1.00 59.22 149 ARG A CA 1
ATOM 1203 C C . ARG A 1 149 ? 18.034 6.955 -16.213 1.00 59.22 149 ARG A C 1
ATOM 1205 O O . ARG A 1 149 ? 18.259 6.177 -17.133 1.00 59.22 149 ARG A O 1
ATOM 1212 N N . LEU A 1 150 ? 18.304 6.674 -14.938 1.00 58.72 150 LEU A N 1
ATOM 1213 C CA . LEU A 1 150 ? 18.829 5.388 -14.479 1.00 58.72 150 LEU A CA 1
ATOM 1214 C C . LEU A 1 150 ? 17.717 4.376 -14.175 1.00 58.72 150 LEU A C 1
ATOM 1216 O O . LEU A 1 150 ? 17.998 3.186 -14.219 1.00 58.72 150 LEU A O 1
ATOM 1220 N N . ASN A 1 151 ? 16.486 4.840 -13.927 1.00 66.31 151 ASN A N 1
ATOM 1221 C CA . ASN A 1 151 ? 15.305 4.003 -13.693 1.00 66.31 151 ASN A CA 1
ATOM 1222 C C . ASN A 1 151 ? 14.356 4.030 -14.901 1.00 66.31 151 ASN A C 1
ATOM 1224 O O . ASN A 1 151 ? 13.186 4.401 -14.789 1.00 66.31 151 ASN A O 1
ATOM 1228 N N . SER A 1 152 ? 14.879 3.688 -16.080 1.00 64.25 152 SER A N 1
ATOM 1229 C CA . SER A 1 152 ? 14.104 3.742 -17.329 1.00 64.25 152 SER A CA 1
ATOM 1230 C C . SER A 1 152 ? 12.803 2.938 -17.251 1.00 64.25 152 SER A C 1
ATOM 1232 O O . SER A 1 152 ? 11.773 3.404 -17.719 1.00 64.25 152 SER A O 1
ATOM 1234 N N . GLN A 1 153 ? 12.804 1.783 -16.573 1.00 65.44 153 GLN A N 1
ATOM 1235 C CA . GLN A 1 153 ? 11.619 0.923 -16.505 1.00 65.44 153 GLN A CA 1
ATOM 1236 C C . GLN A 1 153 ? 10.467 1.538 -15.704 1.00 65.44 153 GLN A C 1
ATOM 1238 O O . GLN A 1 153 ? 9.321 1.163 -15.931 1.00 65.44 153 GLN A O 1
ATOM 1243 N N . LEU A 1 154 ? 10.764 2.447 -14.772 1.00 68.75 154 LEU A N 1
ATOM 1244 C CA . LEU A 1 154 ? 9.749 3.179 -14.021 1.00 68.75 154 LEU A CA 1
ATOM 1245 C C . LEU A 1 154 ? 9.255 4.398 -14.803 1.00 68.75 154 LEU A C 1
ATOM 1247 O O . LEU A 1 154 ? 8.056 4.595 -14.939 1.00 68.75 154 LEU A O 1
ATOM 1251 N N . TRP A 1 155 ? 10.180 5.237 -15.280 1.00 66.88 155 TRP A N 1
ATOM 1252 C CA . TRP A 1 155 ? 9.837 6.539 -15.864 1.00 66.88 155 TRP A CA 1
ATOM 1253 C C . TRP A 1 155 ? 9.320 6.455 -17.302 1.00 66.88 155 TRP A C 1
ATOM 1255 O O . TRP A 1 155 ? 8.770 7.437 -17.790 1.00 66.88 155 TRP A O 1
ATOM 1265 N N . ASP A 1 156 ? 9.467 5.308 -17.971 1.00 73.62 156 ASP A N 1
ATOM 1266 C CA . ASP A 1 156 ? 8.800 5.058 -19.252 1.00 73.62 156 ASP A CA 1
ATOM 1267 C C . ASP A 1 156 ? 7.268 4.969 -19.080 1.00 73.62 156 ASP A C 1
ATOM 1269 O O . ASP A 1 156 ? 6.530 5.426 -19.952 1.00 73.62 156 ASP A O 1
ATOM 1273 N N . ASP A 1 157 ? 6.788 4.405 -17.962 1.00 75.81 157 ASP A N 1
ATOM 1274 C CA . ASP A 1 157 ? 5.363 4.306 -17.619 1.00 75.81 157 ASP A CA 1
ATOM 1275 C C . ASP A 1 157 ? 5.173 4.214 -16.092 1.00 75.81 157 ASP A C 1
ATOM 1277 O O . ASP A 1 157 ? 5.077 3.130 -15.501 1.00 75.81 157 ASP A O 1
ATOM 1281 N N . ALA A 1 158 ? 5.141 5.382 -15.443 1.00 80.88 158 ALA A N 1
ATOM 1282 C CA . ALA A 1 158 ? 5.014 5.470 -13.992 1.00 80.88 158 ALA A CA 1
ATOM 1283 C C . ALA A 1 158 ? 3.670 4.897 -13.518 1.00 80.88 158 ALA A C 1
ATOM 1285 O O . ALA A 1 158 ? 3.627 4.155 -12.537 1.00 80.88 158 ALA A O 1
ATOM 1286 N N . GLU A 1 159 ? 2.577 5.180 -14.232 1.00 82.38 159 GLU A N 1
ATOM 1287 C CA . GLU A 1 159 ? 1.240 4.697 -13.877 1.00 82.38 159 GLU A CA 1
ATOM 1288 C C . GLU A 1 159 ? 1.173 3.165 -13.898 1.00 82.38 159 GLU A C 1
ATOM 1290 O O . GLU A 1 159 ? 0.668 2.559 -12.947 1.00 82.38 159 GLU A O 1
ATOM 1295 N N . ALA A 1 160 ? 1.760 2.513 -14.908 1.00 84.88 160 ALA A N 1
ATOM 1296 C CA . ALA A 1 160 ? 1.805 1.055 -14.966 1.00 84.88 160 ALA A CA 1
ATOM 1297 C C . ALA A 1 160 ? 2.540 0.430 -13.774 1.00 84.88 160 ALA A C 1
ATOM 1299 O O . ALA A 1 160 ? 2.141 -0.639 -13.306 1.00 84.88 160 ALA A O 1
ATOM 1300 N N . PHE A 1 161 ? 3.594 1.066 -13.253 1.00 87.19 161 PHE A N 1
ATOM 1301 C CA . PHE A 1 161 ? 4.282 0.564 -12.063 1.00 87.19 161 PHE A CA 1
ATOM 1302 C C . PHE A 1 161 ? 3.379 0.574 -10.827 1.00 87.19 161 PHE A C 1
ATOM 1304 O O . PHE A 1 161 ? 3.244 -0.463 -10.172 1.00 87.19 161 PHE A O 1
ATOM 1311 N N . TYR A 1 162 ? 2.704 1.692 -10.546 1.00 87.75 162 TYR A N 1
ATOM 1312 C CA . TYR A 1 162 ? 1.762 1.765 -9.425 1.00 87.75 162 TYR A CA 1
ATOM 1313 C C . TYR A 1 162 ? 0.611 0.767 -9.602 1.00 87.75 162 TYR A C 1
ATOM 1315 O O . TYR A 1 162 ? 0.254 0.067 -8.657 1.00 87.75 162 TYR A O 1
ATOM 1323 N N . VAL A 1 163 ? 0.093 0.594 -10.822 1.00 87.94 163 VAL A N 1
ATOM 1324 C CA . VAL A 1 163 ? -0.912 -0.441 -11.116 1.00 87.94 163 VAL A CA 1
ATOM 1325 C C . VAL A 1 163 ? -0.376 -1.852 -10.838 1.00 87.94 163 VAL A C 1
ATOM 1327 O O . VAL A 1 163 ? -1.110 -2.688 -10.309 1.00 87.94 163 VAL A O 1
ATOM 1330 N N . ASN A 1 164 ? 0.894 -2.139 -11.139 1.00 88.06 164 ASN A N 1
ATOM 1331 C CA . ASN A 1 164 ? 1.511 -3.429 -10.817 1.00 88.06 164 ASN A CA 1
ATOM 1332 C C . ASN A 1 164 ? 1.635 -3.655 -9.304 1.00 88.06 164 ASN A C 1
ATOM 1334 O O . ASN A 1 164 ? 1.386 -4.774 -8.856 1.00 88.06 164 ASN A O 1
ATOM 1338 N N . ILE A 1 165 ? 1.944 -2.618 -8.517 1.00 88.06 165 ILE A N 1
ATOM 1339 C CA . ILE A 1 165 ? 1.916 -2.701 -7.047 1.00 88.06 165 ILE A CA 1
ATOM 1340 C C . ILE A 1 165 ? 0.502 -3.024 -6.561 1.00 88.06 165 ILE A C 1
ATOM 1342 O O . ILE A 1 165 ? 0.326 -3.926 -5.746 1.00 88.06 165 ILE A O 1
ATOM 1346 N N . LEU A 1 166 ? -0.525 -2.362 -7.099 1.00 88.44 166 LEU A N 1
ATOM 1347 C CA . LEU A 1 166 ? -1.910 -2.643 -6.710 1.00 88.44 166 LEU A CA 1
ATOM 1348 C C . LEU A 1 166 ? -2.339 -4.061 -7.073 1.00 88.44 166 LEU A C 1
ATOM 1350 O O . LEU A 1 166 ? -2.979 -4.725 -6.263 1.00 88.44 166 LEU A O 1
ATOM 1354 N N . ASN A 1 167 ? -1.952 -4.549 -8.252 1.00 89.00 167 ASN A N 1
ATOM 1355 C CA . ASN A 1 167 ? -2.204 -5.932 -8.652 1.00 89.00 167 ASN A CA 1
ATOM 1356 C C . ASN A 1 167 ? -1.499 -6.931 -7.717 1.00 89.00 167 ASN A C 1
ATOM 1358 O O . ASN A 1 167 ? -2.073 -7.971 -7.398 1.00 89.00 167 ASN A O 1
ATOM 1362 N N . LEU A 1 168 ? -0.277 -6.618 -7.269 1.00 88.19 168 LEU A N 1
ATOM 1363 C CA . LEU A 1 168 ? 0.451 -7.419 -6.288 1.00 88.19 168 LEU A CA 1
ATOM 1364 C C . LEU A 1 168 ? -0.290 -7.454 -4.945 1.00 88.19 168 LEU A C 1
ATOM 1366 O O . LEU A 1 168 ? -0.593 -8.539 -4.455 1.00 88.19 168 LEU A O 1
ATOM 1370 N N . CYS A 1 169 ? -0.628 -6.290 -4.383 1.00 87.06 169 CYS A N 1
ATOM 1371 C CA . CYS A 1 169 ? -1.353 -6.192 -3.115 1.00 87.06 169 CYS A CA 1
ATOM 1372 C C . CYS A 1 169 ? -2.714 -6.892 -3.189 1.00 87.06 169 CYS A C 1
ATOM 1374 O O . CYS A 1 169 ? -3.063 -7.652 -2.293 1.00 87.06 169 CYS A O 1
ATOM 1376 N N . GLU A 1 170 ? -3.475 -6.694 -4.267 1.00 87.56 170 GLU A N 1
ATOM 1377 C CA . GLU A 1 170 ? -4.764 -7.362 -4.466 1.00 87.56 170 GLU A CA 1
ATOM 1378 C C . GLU A 1 170 ? -4.622 -8.887 -4.537 1.00 87.56 170 GLU A C 1
ATOM 1380 O O . GLU A 1 170 ? -5.409 -9.610 -3.923 1.00 87.56 170 GLU A O 1
ATOM 1385 N N . GLY A 1 171 ? -3.612 -9.376 -5.259 1.00 83.88 171 GLY A N 1
ATOM 1386 C CA . GLY A 1 171 ? -3.311 -10.800 -5.347 1.00 83.88 171 GLY A CA 1
ATOM 1387 C C . GLY A 1 171 ? -2.951 -11.408 -3.989 1.00 83.88 171 GLY A C 1
ATOM 1388 O O . GLY A 1 171 ? -3.451 -12.477 -3.650 1.00 83.88 171 GLY A O 1
ATOM 1389 N N . ILE A 1 172 ? -2.169 -10.689 -3.181 1.00 85.31 172 ILE A N 1
ATOM 1390 C CA . ILE A 1 172 ? -1.828 -11.086 -1.809 1.00 85.31 172 ILE A CA 1
ATOM 1391 C C . ILE A 1 172 ? -3.078 -11.119 -0.921 1.00 85.31 172 ILE A C 1
ATOM 1393 O O . ILE A 1 172 ? -3.346 -12.143 -0.301 1.00 85.31 172 ILE A O 1
ATOM 1397 N N . ILE A 1 173 ? -3.888 -10.052 -0.916 1.00 83.50 173 ILE A N 1
ATOM 1398 C CA . ILE A 1 173 ? -5.119 -9.950 -0.106 1.00 83.50 173 ILE A CA 1
ATOM 1399 C C . ILE A 1 173 ? -6.107 -11.078 -0.435 1.00 83.50 173 ILE A C 1
ATOM 1401 O O . ILE A 1 173 ? -6.825 -11.564 0.438 1.00 83.50 173 ILE A O 1
ATOM 1405 N N . ASN A 1 174 ? -6.189 -11.482 -1.704 1.00 82.19 174 ASN A N 1
ATOM 1406 C CA . ASN A 1 174 ? -7.077 -12.563 -2.126 1.00 82.19 174 ASN A CA 1
ATOM 1407 C C . ASN A 1 174 ? -6.550 -13.954 -1.742 1.00 82.19 174 ASN A C 1
ATOM 1409 O O . ASN A 1 174 ? -7.361 -14.859 -1.540 1.00 82.19 174 ASN A O 1
ATOM 1413 N N . PHE A 1 175 ? -5.229 -14.132 -1.670 1.00 77.88 175 PHE A N 1
ATOM 1414 C CA . PHE A 1 175 ? -4.595 -15.439 -1.506 1.00 77.88 175 PHE A CA 1
ATOM 1415 C C . PHE A 1 175 ? -4.205 -15.761 -0.054 1.00 77.88 175 PHE A C 1
ATOM 1417 O O . PHE A 1 175 ? -4.508 -16.850 0.429 1.00 77.88 175 PHE A O 1
ATOM 1424 N N . ASP A 1 176 ? -3.567 -14.830 0.655 1.00 71.56 176 ASP A N 1
ATOM 1425 C CA . ASP A 1 176 ? -3.018 -15.035 2.002 1.00 71.56 176 ASP A CA 1
ATOM 1426 C C . ASP A 1 176 ? -3.877 -14.339 3.071 1.00 71.56 176 ASP A C 1
ATOM 1428 O O . ASP A 1 176 ? -3.399 -13.494 3.825 1.00 71.56 176 ASP A O 1
ATOM 1432 N N . ARG A 1 177 ? -5.166 -14.703 3.149 1.00 71.56 177 ARG A N 1
ATOM 1433 C CA . ARG A 1 177 ? -6.089 -14.128 4.148 1.00 71.56 177 ARG A CA 1
ATOM 1434 C C . ARG A 1 177 ? -5.730 -14.461 5.598 1.00 71.56 177 ARG A C 1
ATOM 1436 O O . ARG A 1 177 ? -6.095 -13.697 6.476 1.00 71.56 177 ARG A O 1
ATOM 1443 N N . ASP A 1 178 ? -4.986 -15.540 5.819 1.00 70.38 178 ASP A N 1
ATOM 1444 C CA . ASP A 1 178 ? -4.758 -16.104 7.155 1.00 70.38 178 ASP A CA 1
ATOM 1445 C C . ASP A 1 178 ? -3.601 -15.436 7.932 1.00 70.38 178 ASP A C 1
ATOM 1447 O O . ASP A 1 178 ? -3.393 -15.739 9.103 1.00 70.38 178 ASP A O 1
ATOM 1451 N N . ASN A 1 179 ? -2.788 -14.574 7.300 1.00 79.06 179 ASN A N 1
ATOM 1452 C CA . ASN A 1 179 ? -1.629 -13.945 7.951 1.00 79.06 179 ASN A CA 1
ATOM 1453 C C . ASN A 1 179 ? -1.898 -12.465 8.269 1.00 79.06 179 ASN A C 1
ATOM 1455 O O . ASN A 1 179 ? -1.602 -11.577 7.468 1.00 79.06 179 ASN A O 1
ATOM 1459 N N . LEU A 1 180 ? -2.431 -12.199 9.464 1.00 78.38 180 LEU A N 1
ATOM 1460 C CA . LEU A 1 180 ? -2.785 -10.850 9.919 1.00 78.38 180 LEU A CA 1
ATOM 1461 C C . LEU A 1 180 ? -1.607 -9.872 9.980 1.00 78.38 180 LEU A C 1
ATOM 1463 O O . LEU A 1 180 ? -1.775 -8.696 9.652 1.00 78.38 180 LEU A O 1
ATOM 1467 N N . GLU A 1 181 ? -0.428 -10.321 10.415 1.00 81.56 181 GLU A N 1
ATOM 1468 C CA . GLU A 1 181 ? 0.766 -9.467 10.492 1.00 81.56 181 GLU A CA 1
ATOM 1469 C C . GLU A 1 181 ? 1.170 -9.001 9.095 1.00 81.56 181 GLU A C 1
ATOM 1471 O O . GLU A 1 181 ? 1.341 -7.806 8.854 1.00 81.56 181 GLU A O 1
ATOM 1476 N N . PHE A 1 182 ? 1.183 -9.932 8.144 1.00 81.62 182 PHE A N 1
ATOM 1477 C CA . PHE A 1 182 ? 1.458 -9.623 6.750 1.00 81.62 182 PHE A CA 1
ATOM 1478 C C . PHE A 1 182 ? 0.390 -8.706 6.139 1.00 81.62 182 PHE A C 1
ATOM 1480 O O . PHE A 1 182 ? 0.709 -7.787 5.390 1.00 81.62 182 PHE A O 1
ATOM 1487 N N . MET A 1 183 ? -0.883 -8.876 6.506 1.00 82.50 183 MET A N 1
ATOM 1488 C CA . MET A 1 183 ? -1.964 -7.998 6.047 1.00 82.50 183 MET A CA 1
ATOM 1489 C C . MET A 1 183 ? -1.816 -6.555 6.550 1.00 82.50 183 MET A C 1
ATOM 1491 O O . MET A 1 183 ? -2.130 -5.622 5.806 1.00 82.50 183 MET A O 1
ATOM 1495 N N . LYS A 1 184 ? -1.294 -6.348 7.768 1.00 84.75 184 LYS A N 1
ATOM 1496 C CA . LYS A 1 184 ? -0.928 -5.009 8.265 1.00 84.75 184 LYS A CA 1
ATOM 1497 C C . LYS A 1 184 ? 0.212 -4.413 7.442 1.00 84.75 184 LYS A C 1
ATOM 1499 O O . LYS A 1 184 ? 0.103 -3.275 6.999 1.00 84.75 184 LYS A O 1
ATOM 1504 N N . GLU A 1 185 ? 1.246 -5.195 7.134 1.00 86.06 185 GLU A N 1
ATOM 1505 C CA . GLU A 1 185 ? 2.351 -4.711 6.298 1.00 86.06 185 GLU A CA 1
ATOM 1506 C C . GLU A 1 185 ? 1.903 -4.293 4.892 1.00 86.06 185 GLU A C 1
ATOM 1508 O O . GLU A 1 185 ? 2.443 -3.326 4.342 1.00 86.06 185 GLU A O 1
ATOM 1513 N N . ILE A 1 186 ? 0.926 -5.002 4.318 1.00 86.94 186 ILE A N 1
ATOM 1514 C CA . ILE A 1 186 ? 0.311 -4.660 3.030 1.00 86.94 186 ILE A CA 1
ATOM 1515 C C . ILE A 1 186 ? -0.539 -3.393 3.135 1.00 86.94 186 ILE A C 1
ATOM 1517 O O . ILE A 1 186 ? -0.541 -2.592 2.199 1.00 86.94 186 ILE A O 1
ATOM 1521 N N . LEU A 1 187 ? -1.238 -3.179 4.252 1.00 86.31 187 LEU A N 1
ATOM 1522 C CA . LEU A 1 187 ? -1.964 -1.931 4.492 1.00 86.31 187 LEU A CA 1
ATOM 1523 C C . LEU A 1 187 ? -1.000 -0.737 4.518 1.00 86.31 187 LEU A C 1
ATOM 1525 O O . LEU A 1 187 ? -1.214 0.218 3.773 1.00 86.31 187 LEU A O 1
ATOM 1529 N N . ASP A 1 188 ? 0.101 -0.840 5.267 1.00 87.06 188 ASP A N 1
ATOM 1530 C CA . ASP A 1 188 ? 1.147 0.190 5.303 1.00 87.06 188 ASP A CA 1
ATOM 1531 C C . ASP A 1 188 ? 1.735 0.439 3.904 1.00 87.06 188 ASP A C 1
ATOM 1533 O O . ASP A 1 188 ? 1.968 1.577 3.499 1.00 87.06 188 ASP A O 1
ATOM 1537 N N . LEU A 1 189 ? 1.960 -0.628 3.125 1.00 88.75 189 LEU A N 1
ATOM 1538 C CA . LEU A 1 189 ? 2.444 -0.505 1.749 1.00 88.75 189 LEU A CA 1
ATOM 1539 C C . LEU A 1 189 ? 1.445 0.261 0.870 1.00 88.75 189 LEU A C 1
ATOM 1541 O O . LEU A 1 189 ? 1.861 1.104 0.077 1.00 88.75 189 LEU A O 1
ATOM 1545 N N . LEU A 1 190 ? 0.141 0.001 0.998 1.00 87.94 190 LEU A N 1
ATOM 1546 C CA . LEU A 1 190 ? -0.900 0.738 0.273 1.00 87.94 190 LEU A CA 1
ATOM 1547 C C . LEU A 1 190 ? -0.953 2.216 0.688 1.00 87.94 190 LEU A C 1
ATOM 1549 O O . LEU A 1 190 ? -1.242 3.069 -0.150 1.00 87.94 190 LEU A O 1
ATOM 1553 N N . GLU A 1 191 ? -0.677 2.534 1.954 1.00 86.62 191 GLU A N 1
ATOM 1554 C CA . GLU A 1 191 ? -0.566 3.915 2.438 1.00 86.62 191 GLU A CA 1
ATOM 1555 C C . GLU A 1 191 ? 0.613 4.651 1.816 1.00 86.62 191 GLU A C 1
ATOM 1557 O O . GLU A 1 191 ? 0.418 5.700 1.199 1.00 86.62 191 GLU A O 1
ATOM 1562 N N . ILE A 1 192 ? 1.800 4.054 1.876 1.00 86.44 192 ILE A N 1
ATOM 1563 C CA . ILE A 1 192 ? 3.010 4.599 1.254 1.00 86.44 192 ILE A CA 1
ATOM 1564 C C . ILE A 1 192 ? 2.823 4.752 -0.260 1.00 86.44 192 ILE A C 1
ATOM 1566 O O . ILE A 1 192 ? 3.196 5.769 -0.839 1.00 86.44 192 ILE A O 1
ATOM 1570 N N . THR A 1 193 ? 2.175 3.781 -0.910 1.00 87.94 193 THR A N 1
ATOM 1571 C CA . THR A 1 193 ? 1.880 3.830 -2.351 1.00 87.94 193 THR A CA 1
ATOM 1572 C C . THR A 1 193 ? 1.015 5.040 -2.710 1.00 87.94 193 THR A C 1
ATOM 1574 O O . THR A 1 193 ? 1.282 5.700 -3.713 1.00 87.94 193 THR A O 1
ATOM 1577 N N . GLU A 1 194 ? 0.005 5.367 -1.899 1.00 86.62 194 GLU A N 1
ATOM 1578 C CA . GLU A 1 194 ? -0.848 6.540 -2.122 1.00 86.62 194 GLU A CA 1
ATOM 1579 C C . GLU A 1 194 ? -0.073 7.851 -1.980 1.00 86.62 194 GLU A C 1
ATOM 1581 O O . GLU A 1 194 ? -0.139 8.711 -2.862 1.00 86.62 194 GLU A O 1
ATOM 1586 N N . VAL A 1 195 ? 0.686 7.986 -0.888 1.00 85.50 195 VAL A N 1
ATOM 1587 C CA . VAL A 1 195 ? 1.492 9.182 -0.603 1.00 85.50 195 VAL A CA 1
ATOM 1588 C C . VAL A 1 195 ? 2.548 9.380 -1.689 1.00 85.50 195 VAL A C 1
ATOM 1590 O O . VAL A 1 195 ? 2.702 10.485 -2.209 1.00 85.50 195 VAL A O 1
ATOM 1593 N N . SER A 1 196 ? 3.220 8.300 -2.089 1.00 87.00 196 SER A N 1
ATOM 1594 C CA . SER A 1 196 ? 4.208 8.294 -3.167 1.00 87.00 196 SER A CA 1
ATOM 1595 C C . SER A 1 196 ? 3.586 8.696 -4.507 1.00 87.00 196 SER A C 1
ATOM 1597 O O . SER A 1 196 ? 4.105 9.589 -5.173 1.00 87.00 196 SER A O 1
ATOM 1599 N N . ALA A 1 197 ? 2.441 8.114 -4.886 1.00 84.25 197 ALA A N 1
ATOM 1600 C CA . ALA A 1 197 ? 1.752 8.457 -6.132 1.00 84.25 197 ALA A CA 1
ATOM 1601 C C . ALA A 1 197 ? 1.326 9.934 -6.166 1.00 84.25 197 ALA A C 1
ATOM 1603 O O . ALA A 1 197 ? 1.477 10.603 -7.190 1.00 84.25 197 ALA A O 1
ATOM 1604 N N . PHE A 1 198 ? 0.839 10.470 -5.042 1.00 82.44 198 PHE A N 1
ATOM 1605 C CA . PHE A 1 198 ? 0.541 11.896 -4.917 1.00 82.44 198 PHE A CA 1
ATOM 1606 C C . PHE A 1 198 ? 1.810 12.749 -5.052 1.00 82.44 198 PHE A C 1
ATOM 1608 O O . PHE A 1 198 ? 1.824 13.702 -5.829 1.00 82.44 198 PHE A O 1
ATOM 1615 N N . GLY A 1 199 ? 2.891 12.386 -4.357 1.00 81.50 199 GLY A N 1
ATOM 1616 C CA . GLY A 1 199 ? 4.168 13.099 -4.415 1.00 81.50 199 GLY A CA 1
ATOM 1617 C C . GLY A 1 199 ? 4.761 13.141 -5.824 1.00 81.50 199 GLY A C 1
ATOM 1618 O O . GLY A 1 199 ? 5.132 14.208 -6.305 1.00 81.50 199 GLY A O 1
ATOM 1619 N N . VAL A 1 200 ? 4.768 12.011 -6.536 1.00 82.56 200 VAL A N 1
ATOM 1620 C CA . VAL A 1 200 ? 5.236 11.938 -7.930 1.00 82.56 200 VAL A CA 1
ATOM 1621 C C . VAL A 1 200 ? 4.339 12.758 -8.865 1.00 82.56 200 VAL A C 1
ATOM 1623 O O . VAL A 1 200 ? 4.846 13.407 -9.782 1.00 82.56 200 VAL A O 1
ATOM 1626 N N . ARG A 1 201 ? 3.020 12.797 -8.629 1.00 81.44 201 ARG A N 1
ATOM 1627 C CA . ARG A 1 201 ? 2.097 13.633 -9.415 1.00 81.44 201 ARG A CA 1
ATOM 1628 C C . ARG A 1 201 ? 2.457 15.114 -9.323 1.00 81.44 201 ARG A C 1
ATOM 1630 O O . ARG A 1 201 ? 2.503 15.795 -10.347 1.00 81.44 201 ARG A O 1
ATOM 1637 N N . GLU A 1 202 ? 2.709 15.595 -8.109 1.00 78.00 202 GLU A N 1
ATOM 1638 C CA . GLU A 1 202 ? 2.988 17.009 -7.841 1.00 78.00 202 GLU A CA 1
ATOM 1639 C C . GLU A 1 202 ? 4.412 17.406 -8.266 1.00 78.00 202 GLU A C 1
ATOM 1641 O O . GLU A 1 202 ? 4.588 18.373 -9.006 1.00 78.00 202 GLU A O 1
ATOM 1646 N N . GLU A 1 203 ? 5.432 16.641 -7.863 1.00 75.62 203 GLU A N 1
ATOM 1647 C CA . GLU A 1 203 ? 6.852 16.984 -8.074 1.00 75.62 203 GLU A CA 1
ATOM 1648 C C . GLU A 1 203 ? 7.341 16.715 -9.503 1.00 75.62 203 GLU A C 1
ATOM 1650 O O . GLU A 1 203 ? 8.323 17.297 -9.980 1.00 75.62 203 GLU A O 1
ATOM 1655 N N . HIS A 1 204 ? 6.691 15.796 -10.217 1.00 71.69 204 HIS A N 1
ATOM 1656 C CA . HIS A 1 204 ? 7.155 15.343 -11.525 1.00 71.69 204 HIS A CA 1
ATOM 1657 C C . HIS A 1 204 ? 6.149 15.542 -12.651 1.00 71.69 204 HIS A C 1
ATOM 1659 O O . HIS A 1 204 ? 6.484 15.263 -13.802 1.00 71.69 204 HIS A O 1
ATOM 1665 N N . THR A 1 205 ? 4.975 16.110 -12.359 1.00 65.50 205 THR A N 1
ATOM 1666 C CA . THR A 1 205 ? 3.913 16.405 -13.338 1.00 65.50 205 THR A CA 1
ATOM 1667 C C . THR A 1 205 ? 3.451 15.184 -14.140 1.00 65.50 205 THR A C 1
ATOM 1669 O O . THR A 1 205 ? 2.936 15.320 -15.252 1.00 65.50 205 THR A O 1
ATOM 1672 N N . GLU A 1 206 ? 3.627 13.987 -13.577 1.00 72.75 206 GLU A N 1
ATOM 1673 C CA . GLU A 1 206 ? 3.119 12.746 -14.156 1.00 72.75 206 GLU A CA 1
ATOM 1674 C C . GLU A 1 206 ? 1.595 12.686 -14.017 1.00 72.75 206 GLU A C 1
ATOM 1676 O O . GLU A 1 206 ? 1.013 13.182 -13.048 1.00 72.75 206 GLU A O 1
ATOM 1681 N N . ARG A 1 207 ? 0.920 12.091 -15.003 1.00 72.56 207 ARG A N 1
ATOM 1682 C CA . ARG A 1 207 ? -0.540 11.957 -14.983 1.00 72.56 207 ARG A CA 1
ATOM 1683 C C . ARG A 1 207 ? -0.917 10.607 -14.395 1.00 72.56 207 ARG A C 1
ATOM 1685 O O . ARG A 1 207 ? -0.639 9.585 -15.001 1.00 72.56 207 ARG A O 1
ATOM 1692 N N . PHE A 1 208 ? -1.609 10.628 -13.263 1.00 78.06 208 PHE A N 1
ATOM 1693 C CA . PHE A 1 208 ? -2.252 9.447 -12.692 1.00 78.06 208 PHE A CA 1
ATOM 1694 C C . PHE A 1 208 ? -3.763 9.541 -12.870 1.00 78.06 208 PHE A C 1
ATOM 1696 O O . PHE A 1 208 ? -4.352 10.600 -12.630 1.00 78.06 208 PHE 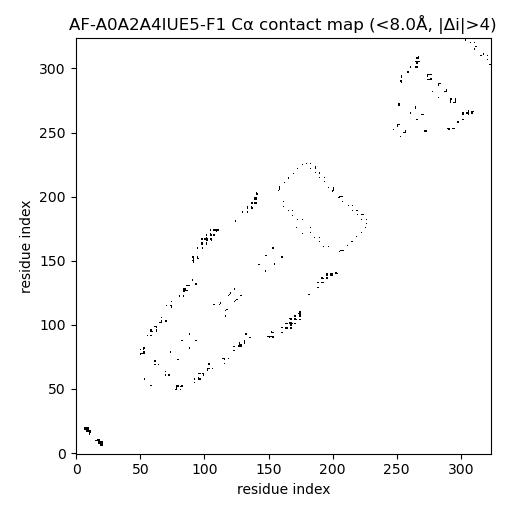A O 1
ATOM 1703 N N . SER A 1 209 ? -4.397 8.441 -13.271 1.00 80.06 209 SER A N 1
ATOM 1704 C CA . SER A 1 209 ? -5.851 8.352 -13.330 1.00 80.06 209 SER A CA 1
ATOM 1705 C C . SER A 1 209 ? -6.470 8.430 -11.933 1.00 80.06 209 SER A C 1
ATOM 1707 O O . SER A 1 209 ? -5.972 7.842 -10.974 1.00 80.06 209 SER A O 1
ATOM 1709 N N . ASN A 1 210 ? -7.622 9.094 -11.822 1.00 79.75 210 ASN A N 1
ATOM 1710 C CA . ASN A 1 210 ? -8.420 9.073 -10.592 1.00 79.75 210 ASN A CA 1
ATOM 1711 C C . ASN A 1 210 ? -8.876 7.648 -10.226 1.00 79.75 210 ASN A C 1
ATOM 1713 O O . ASN A 1 210 ? -9.060 7.351 -9.049 1.00 79.75 210 ASN A O 1
ATOM 1717 N N . ASP A 1 211 ? -9.013 6.763 -11.220 1.00 82.12 211 ASP A N 1
ATOM 1718 C CA . ASP A 1 211 ? -9.352 5.348 -11.019 1.00 82.12 211 ASP A CA 1
ATOM 1719 C C . ASP A 1 211 ? -8.311 4.620 -10.154 1.00 82.12 211 ASP A C 1
ATOM 1721 O O . ASP A 1 211 ? -8.660 3.785 -9.321 1.00 82.12 211 ASP A O 1
ATOM 1725 N N . LEU A 1 212 ? -7.035 5.002 -10.280 1.00 83.25 212 LEU A N 1
ATOM 1726 C CA . LEU A 1 212 ? -5.946 4.430 -9.495 1.00 83.25 212 LEU A CA 1
ATOM 1727 C C . LEU A 1 212 ? -6.148 4.704 -8.001 1.00 83.25 212 LEU A C 1
ATOM 1729 O O . LEU A 1 212 ? -6.105 3.776 -7.197 1.00 83.25 212 LEU A O 1
ATOM 1733 N N . PHE A 1 213 ? -6.435 5.954 -7.632 1.00 84.69 213 PHE A N 1
ATOM 1734 C CA . PHE A 1 213 ? -6.661 6.344 -6.236 1.00 84.69 213 PHE A CA 1
ATOM 1735 C C . PHE A 1 213 ? -7.919 5.692 -5.654 1.00 84.69 213 PHE A C 1
ATOM 1737 O O . PHE A 1 213 ? -7.880 5.163 -4.545 1.00 84.69 213 PHE A O 1
ATOM 1744 N N . VAL A 1 214 ? -9.005 5.625 -6.433 1.00 85.62 214 VAL A N 1
ATOM 1745 C CA . VAL A 1 214 ? -10.228 4.907 -6.030 1.00 85.62 214 VAL A CA 1
ATOM 1746 C C . VAL A 1 214 ? -9.929 3.428 -5.772 1.00 85.62 214 VAL A C 1
ATOM 1748 O O . VAL A 1 214 ? -10.431 2.834 -4.816 1.00 85.62 214 VAL A O 1
ATOM 1751 N N . ARG A 1 215 ? -9.081 2.807 -6.598 1.00 86.56 215 ARG A N 1
ATOM 1752 C CA . ARG A 1 215 ? -8.673 1.413 -6.409 1.00 86.56 215 ARG A CA 1
ATOM 1753 C C . ARG A 1 215 ? -7.815 1.218 -5.159 1.00 86.56 215 ARG A C 1
ATOM 1755 O O . ARG A 1 215 ? -8.030 0.230 -4.458 1.00 86.56 215 ARG A O 1
ATOM 1762 N N . ILE A 1 216 ? -6.903 2.145 -4.851 1.00 87.81 216 ILE A N 1
ATOM 1763 C CA . ILE A 1 216 ? -6.135 2.128 -3.594 1.00 87.81 216 ILE A CA 1
ATOM 1764 C C . ILE A 1 216 ? -7.088 2.153 -2.398 1.00 87.81 216 ILE A C 1
ATOM 1766 O O . ILE A 1 216 ? -6.997 1.290 -1.525 1.00 87.81 216 ILE A O 1
ATOM 1770 N N . GLU A 1 217 ? -8.023 3.102 -2.373 1.00 84.75 217 GLU A N 1
ATOM 1771 C CA . GLU A 1 217 ? -8.970 3.267 -1.268 1.00 84.75 217 GLU A CA 1
ATOM 1772 C C . GLU A 1 217 ? -9.842 2.016 -1.078 1.00 84.75 217 GLU A C 1
ATOM 1774 O O . GLU A 1 217 ? -10.008 1.517 0.038 1.00 84.75 217 GLU A O 1
ATOM 1779 N N . ASN A 1 218 ? -10.341 1.441 -2.174 1.00 88.12 218 ASN A N 1
ATOM 1780 C CA . ASN A 1 218 ? -11.114 0.201 -2.137 1.00 88.12 218 ASN A CA 1
ATOM 1781 C C . ASN A 1 218 ? -10.311 -0.973 -1.558 1.00 88.12 218 ASN A C 1
ATOM 1783 O O . ASN A 1 218 ? -10.849 -1.743 -0.757 1.00 88.12 218 ASN A O 1
ATOM 1787 N N . LEU A 1 219 ? -9.033 -1.111 -1.931 1.00 86.88 219 LEU A N 1
ATOM 1788 C CA . LEU A 1 219 ? -8.158 -2.151 -1.388 1.00 86.88 219 LEU A CA 1
ATOM 1789 C C . LEU A 1 219 ? -7.870 -1.927 0.098 1.00 86.88 219 LEU A C 1
ATOM 1791 O O . LEU A 1 219 ? -8.013 -2.870 0.871 1.00 86.88 219 LEU A O 1
ATOM 1795 N N . LYS A 1 220 ? -7.569 -0.694 0.522 1.00 87.38 220 LYS A N 1
ATOM 1796 C CA . LYS A 1 220 ? -7.384 -0.354 1.943 1.00 87.38 220 LYS A CA 1
ATOM 1797 C C . LYS A 1 220 ? -8.614 -0.706 2.770 1.00 87.38 220 LYS A C 1
ATOM 1799 O O . LYS A 1 220 ? -8.505 -1.391 3.783 1.00 87.38 220 LYS A O 1
ATOM 1804 N N . ASN A 1 221 ? -9.796 -0.312 2.300 1.00 84.62 221 ASN A N 1
ATOM 1805 C CA . ASN A 1 221 ? -11.059 -0.618 2.964 1.00 84.62 221 ASN A CA 1
ATOM 1806 C C . ASN A 1 221 ? -11.319 -2.127 3.038 1.00 84.62 221 ASN A C 1
ATOM 1808 O O . ASN A 1 221 ? -11.803 -2.619 4.057 1.00 84.62 221 ASN A O 1
ATOM 1812 N N . LYS A 1 222 ? -10.992 -2.878 1.980 1.00 85.81 222 LYS A N 1
ATOM 1813 C CA . LYS A 1 222 ? -11.103 -4.342 1.966 1.00 85.81 222 LYS A CA 1
ATOM 1814 C C . LYS A 1 222 ? -10.159 -4.985 2.985 1.00 85.81 222 LYS A C 1
ATOM 1816 O O . LYS A 1 222 ? -10.613 -5.818 3.761 1.00 85.81 222 LYS A O 1
ATOM 1821 N N . THR A 1 223 ? -8.894 -4.570 3.030 1.00 83.81 223 THR A N 1
ATOM 1822 C CA . THR A 1 223 ? -7.909 -5.061 4.007 1.00 83.81 223 THR A CA 1
ATOM 1823 C C . THR A 1 223 ? -8.317 -4.709 5.434 1.00 83.81 223 THR A C 1
ATOM 1825 O O . THR A 1 223 ? -8.297 -5.567 6.308 1.00 83.81 223 THR A O 1
ATOM 1828 N N . MET A 1 224 ? -8.772 -3.477 5.672 1.00 83.44 224 MET A N 1
ATOM 1829 C CA . MET A 1 224 ? -9.208 -3.039 6.997 1.00 83.44 224 MET A CA 1
ATOM 1830 C C . MET A 1 224 ? -10.438 -3.811 7.486 1.00 83.44 224 MET A C 1
ATOM 1832 O O . MET A 1 224 ? -10.547 -4.074 8.679 1.00 83.44 224 MET A O 1
ATOM 1836 N N . LYS A 1 225 ? -11.363 -4.182 6.591 1.00 81.62 225 LYS A N 1
ATOM 1837 C CA . LYS A 1 225 ? -12.497 -5.053 6.938 1.00 81.62 225 LYS A CA 1
ATOM 1838 C C . LYS A 1 225 ? -12.029 -6.440 7.361 1.00 81.62 225 LYS A C 1
ATOM 1840 O O . LYS A 1 225 ? -12.433 -6.885 8.421 1.00 81.62 225 LYS A O 1
ATOM 1845 N N . LEU A 1 226 ? -11.123 -7.057 6.601 1.00 79.44 226 LEU A N 1
ATOM 1846 C CA . LEU A 1 226 ? -10.560 -8.367 6.954 1.00 79.44 226 LEU A CA 1
ATOM 1847 C C . LEU A 1 226 ? -9.861 -8.340 8.321 1.00 79.44 226 LEU A C 1
ATOM 1849 O O . LEU A 1 226 ? -10.066 -9.234 9.128 1.00 79.44 226 LEU A O 1
ATOM 1853 N N . LEU A 1 227 ? -9.106 -7.277 8.612 1.00 79.25 227 LEU A N 1
ATOM 1854 C CA . LEU A 1 227 ? -8.473 -7.094 9.921 1.00 79.25 227 LEU A CA 1
ATOM 1855 C C . LEU A 1 227 ? -9.497 -6.863 11.046 1.00 79.25 227 LEU A C 1
ATOM 1857 O O . LEU A 1 227 ? -9.288 -7.314 12.165 1.00 79.25 227 LEU A O 1
ATOM 1861 N N . LYS A 1 228 ? -10.589 -6.135 10.783 1.00 70.44 228 LYS A N 1
ATOM 1862 C CA . LYS A 1 228 ? -11.633 -5.848 11.782 1.00 70.44 228 LYS A CA 1
ATOM 1863 C C . LYS A 1 228 ? -12.519 -7.052 12.077 1.00 70.44 228 LYS 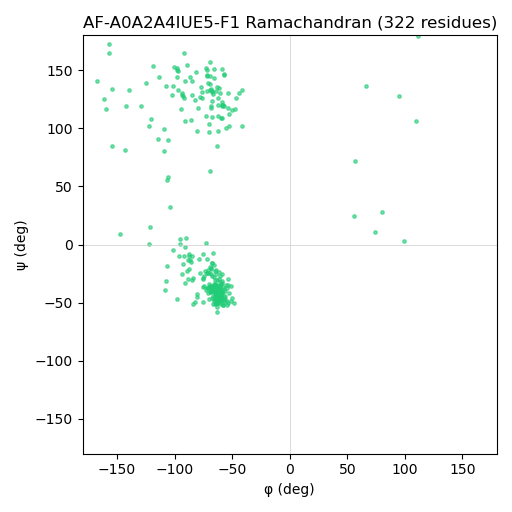A C 1
ATOM 1865 O O . LYS A 1 228 ? -12.928 -7.194 13.222 1.00 70.44 228 LYS A O 1
ATOM 1870 N N . ASP A 1 229 ? -12.810 -7.879 11.079 1.00 63.22 229 ASP A N 1
ATOM 1871 C CA . ASP A 1 229 ? -13.657 -9.061 11.243 1.00 63.22 229 ASP A CA 1
ATOM 1872 C C . ASP A 1 229 ? -13.000 -10.097 12.183 1.00 63.22 229 ASP A C 1
ATOM 1874 O O . ASP A 1 229 ? -13.719 -10.728 12.946 1.00 63.22 229 ASP A O 1
ATOM 1878 N N . GLU A 1 230 ? -11.661 -10.192 12.236 1.00 54.50 230 GLU A N 1
ATOM 1879 C CA . GLU A 1 230 ? -10.948 -11.035 13.223 1.00 54.50 230 GLU A CA 1
ATOM 1880 C C . GLU A 1 230 ? -10.727 -10.345 14.579 1.00 54.50 230 GLU A C 1
ATOM 1882 O O . GLU A 1 230 ? -10.768 -10.994 15.617 1.00 54.50 230 GLU A O 1
ATOM 1887 N N . VAL A 1 231 ? -10.580 -9.015 14.617 1.00 52.78 231 VAL A N 1
ATOM 1888 C CA . VAL A 1 231 ? -10.547 -8.271 15.892 1.00 52.78 231 VAL A CA 1
ATOM 1889 C C . VAL A 1 231 ? -11.913 -8.323 16.593 1.00 52.78 231 VAL A C 1
ATOM 1891 O O . VAL A 1 231 ? -11.978 -8.252 17.812 1.00 52.78 231 VAL A O 1
ATOM 1894 N N . LEU A 1 232 ? -13.022 -8.482 15.871 1.00 50.47 232 LEU A N 1
ATOM 1895 C CA . LEU A 1 232 ? -14.314 -8.757 16.508 1.00 50.47 232 LEU A CA 1
ATOM 1896 C C . LEU A 1 232 ? -14.401 -10.182 17.083 1.00 50.47 232 LEU A C 1
ATOM 1898 O O . LEU A 1 232 ? -15.139 -10.363 18.045 1.00 50.47 232 LEU A O 1
ATOM 1902 N N . ASP A 1 233 ? -13.624 -11.138 16.567 1.00 44.91 233 ASP A N 1
ATOM 1903 C CA . ASP A 1 233 ? -13.540 -12.516 17.084 1.00 44.91 233 ASP A CA 1
ATOM 1904 C C . ASP A 1 233 ? -12.612 -12.585 18.323 1.00 44.91 233 ASP A C 1
ATOM 1906 O O . ASP A 1 233 ? -12.985 -13.127 19.362 1.00 44.91 233 ASP A O 1
ATOM 1910 N N . ASP A 1 234 ? -11.463 -11.893 18.298 1.00 41.12 234 ASP A N 1
ATOM 1911 C CA . ASP A 1 234 ? -10.525 -11.818 19.438 1.00 41.12 234 ASP A CA 1
ATOM 1912 C C . ASP A 1 234 ? -11.044 -10.960 20.615 1.00 41.12 234 ASP A C 1
ATOM 1914 O O . ASP A 1 234 ? -10.648 -11.161 21.765 1.00 41.12 234 ASP A O 1
ATOM 1918 N N . PHE A 1 235 ? -11.950 -10.004 20.371 1.00 42.22 235 PHE A N 1
ATOM 1919 C CA . PHE A 1 235 ? -12.628 -9.260 21.445 1.00 42.22 235 PHE A CA 1
ATOM 1920 C C . PHE A 1 235 ? -13.910 -9.947 21.953 1.00 42.22 235 PHE A C 1
ATOM 1922 O O . PHE A 1 235 ? -14.453 -9.503 22.970 1.00 42.22 235 PHE A O 1
ATOM 1929 N N . GLU A 1 236 ? -14.388 -11.017 21.304 1.00 41.22 236 GLU A N 1
ATOM 1930 C CA . GLU A 1 236 ? -15.479 -11.851 21.831 1.00 41.22 236 GLU A CA 1
ATOM 1931 C C . GLU A 1 236 ? -14.982 -13.009 22.716 1.00 41.22 236 GLU A C 1
ATOM 1933 O O . GLU A 1 236 ? -15.730 -13.425 23.605 1.00 41.22 236 GLU A O 1
ATOM 1938 N N . GLU A 1 237 ? -13.727 -13.468 22.595 1.00 39.16 237 GLU A N 1
ATOM 1939 C CA . GLU A 1 237 ? -13.218 -14.568 23.440 1.00 39.16 237 GLU A CA 1
ATOM 1940 C C . GLU A 1 237 ? -12.504 -14.158 24.745 1.00 39.16 237 GLU A C 1
ATOM 1942 O O . GLU A 1 237 ? -12.456 -14.981 25.661 1.00 39.16 237 GLU A O 1
ATOM 1947 N N . ASP A 1 238 ? -12.057 -12.904 24.927 1.00 37.53 238 ASP A N 1
ATOM 1948 C CA . ASP A 1 238 ? -11.464 -12.455 26.214 1.00 37.53 238 ASP A CA 1
ATOM 1949 C C . ASP A 1 238 ? -12.181 -11.266 26.882 1.00 37.53 238 ASP A C 1
ATOM 1951 O O . ASP A 1 238 ? -11.715 -10.678 27.860 1.00 37.53 238 ASP A O 1
ATOM 1955 N N . ILE A 1 239 ? -13.400 -10.961 26.427 1.00 40.25 239 ILE A N 1
ATOM 1956 C CA . ILE A 1 239 ? -14.400 -10.298 27.264 1.00 40.25 239 ILE A CA 1
ATOM 1957 C C . ILE A 1 239 ? -15.467 -11.338 27.570 1.00 40.25 239 ILE A C 1
ATOM 1959 O O . ILE A 1 239 ? -16.563 -11.329 27.013 1.00 40.25 239 ILE A O 1
ATOM 1963 N N . THR A 1 240 ? -15.186 -12.197 28.553 1.00 36.28 240 THR A N 1
ATOM 1964 C CA . THR A 1 240 ? -16.291 -12.644 29.404 1.00 36.28 240 THR A CA 1
ATOM 1965 C C . THR A 1 240 ? -17.014 -11.370 29.842 1.00 36.28 240 THR A C 1
ATOM 1967 O O . THR A 1 240 ? -16.385 -10.522 30.481 1.00 36.28 240 THR A O 1
ATOM 1970 N N . PRO A 1 241 ? -18.287 -11.142 29.461 1.00 42.47 241 PRO A N 1
ATOM 1971 C CA . PRO A 1 241 ? -18.985 -9.972 29.950 1.00 42.47 241 PRO A CA 1
ATOM 1972 C C . PRO A 1 241 ? -18.976 -10.091 31.475 1.00 42.47 241 PRO A C 1
ATOM 1974 O O . PRO A 1 241 ? -19.513 -11.082 31.991 1.00 42.47 241 PRO A O 1
ATOM 1977 N N . PRO A 1 242 ? -18.378 -9.142 32.228 1.00 44.41 242 PRO A N 1
ATOM 1978 C CA . PRO A 1 242 ? -18.681 -9.076 33.640 1.00 44.41 242 PRO A CA 1
ATOM 1979 C C . PRO A 1 242 ? -20.209 -8.990 33.728 1.00 44.41 242 PRO A C 1
ATOM 1981 O O . PRO A 1 242 ? -20.838 -8.251 32.958 1.00 44.41 242 PRO A O 1
ATOM 1984 N N . PRO A 1 243 ? -20.831 -9.832 34.563 1.00 42.66 243 PRO A N 1
ATOM 1985 C CA . PRO A 1 243 ? -22.262 -10.036 34.521 1.00 42.66 243 PRO A CA 1
ATOM 1986 C C . PRO A 1 243 ? -22.958 -8.697 34.748 1.00 42.66 243 PRO A C 1
ATOM 1988 O O . PRO A 1 243 ? -22.817 -8.078 35.801 1.00 42.66 243 PRO A O 1
ATOM 1991 N N . SER A 1 244 ? -23.754 -8.283 33.760 1.00 52.62 244 SER A N 1
ATOM 1992 C CA . SER A 1 244 ? -24.763 -7.229 33.886 1.00 52.62 244 SER A CA 1
ATOM 1993 C C . SER A 1 244 ? -24.252 -5.864 34.373 1.00 52.62 244 SER A C 1
ATOM 1995 O O . SER A 1 244 ? -24.638 -5.400 35.440 1.00 52.62 244 SER A O 1
ATOM 1997 N N . GLU A 1 245 ? -23.508 -5.140 33.536 1.00 51.25 245 GLU A N 1
ATOM 1998 C CA . GLU A 1 245 ? -23.656 -3.682 33.529 1.00 51.25 245 GLU A CA 1
ATOM 1999 C C . GLU A 1 245 ? -24.718 -3.318 32.493 1.00 51.25 245 GLU A C 1
ATOM 2001 O O . GLU A 1 245 ? -24.518 -3.435 31.285 1.00 51.25 245 GLU A O 1
ATOM 2006 N N . THR A 1 246 ? -25.893 -2.933 32.984 1.00 50.78 246 THR A N 1
ATOM 2007 C CA . THR A 1 246 ? -26.988 -2.326 32.225 1.00 50.78 246 THR A CA 1
ATOM 2008 C C . THR A 1 246 ? -26.428 -1.297 31.239 1.00 50.78 246 THR A C 1
ATOM 2010 O O . THR A 1 246 ? -26.076 -0.187 31.634 1.00 50.78 246 THR A O 1
ATOM 2013 N N . ARG A 1 247 ? -26.330 -1.646 29.945 1.00 52.75 247 ARG A N 1
ATOM 2014 C CA . ARG A 1 247 ? -26.087 -0.654 28.890 1.00 52.75 247 ARG A CA 1
ATOM 2015 C C . ARG A 1 247 ? -27.236 0.340 28.973 1.00 52.75 247 ARG A C 1
ATOM 2017 O O . ARG A 1 247 ? -28.381 -0.017 28.697 1.00 52.75 247 ARG A O 1
ATOM 2024 N N . ASN A 1 248 ? -26.939 1.552 29.430 1.00 59.34 248 ASN A N 1
ATOM 2025 C CA . ASN A 1 248 ? -27.931 2.609 29.507 1.00 59.34 248 ASN A CA 1
ATOM 2026 C C . ASN A 1 248 ? -28.468 2.826 28.077 1.00 59.34 248 ASN A C 1
ATOM 2028 O O . ASN A 1 248 ? -27.656 3.040 27.171 1.00 59.34 248 ASN A O 1
ATOM 2032 N N . PRO A 1 249 ? -29.787 2.699 27.829 1.00 64.62 249 PRO A N 1
ATOM 2033 C CA . PRO A 1 249 ? -30.354 2.783 26.480 1.00 64.62 249 PRO A CA 1
ATOM 2034 C C . PRO A 1 249 ? -30.232 4.182 25.862 1.00 64.62 249 PRO A C 1
ATOM 2036 O O . PRO A 1 249 ? -30.557 4.366 24.688 1.00 64.62 249 PRO A O 1
ATOM 2039 N N . ASP A 1 250 ? -29.784 5.172 26.637 1.00 72.75 250 ASP A N 1
ATOM 2040 C CA . ASP A 1 250 ? -29.526 6.510 26.134 1.00 72.75 250 ASP A CA 1
ATOM 2041 C C . ASP A 1 250 ? -28.320 6.519 25.180 1.00 72.75 250 ASP A C 1
ATOM 2043 O O . ASP A 1 250 ? -27.182 6.205 25.545 1.00 72.75 250 ASP A O 1
ATOM 2047 N N . LYS A 1 251 ? -28.572 6.917 23.929 1.00 70.31 251 LYS A N 1
ATOM 2048 C CA . LYS A 1 251 ? -27.542 7.069 22.890 1.00 70.31 251 LYS A CA 1
ATOM 2049 C C . LYS A 1 251 ? -26.494 8.116 23.265 1.00 70.31 251 LYS A C 1
ATOM 2051 O O . LYS A 1 251 ? -25.375 8.052 22.774 1.00 70.31 251 LYS A O 1
ATOM 2056 N N . ASN A 1 252 ? -26.853 9.053 24.141 1.00 75.19 252 ASN A N 1
ATOM 2057 C CA . ASN A 1 252 ? -25.962 10.108 24.602 1.00 75.19 252 ASN A CA 1
ATOM 2058 C C . ASN A 1 252 ? -25.159 9.716 25.847 1.00 75.19 252 ASN A C 1
ATOM 2060 O O . ASN A 1 252 ? -24.493 10.577 26.405 1.00 75.19 252 ASN A O 1
ATOM 2064 N N . TYR A 1 253 ? -25.230 8.476 26.330 1.00 82.56 253 TYR A N 1
ATOM 2065 C CA . TYR A 1 253 ? -24.432 8.039 27.476 1.00 82.56 253 TYR A CA 1
ATOM 2066 C C . TYR A 1 253 ? -22.951 7.906 27.097 1.00 82.56 253 TYR A C 1
ATOM 2068 O O . TYR A 1 253 ? -22.643 7.383 26.028 1.00 82.56 253 TYR A O 1
ATOM 2076 N N . PHE A 1 254 ? -22.025 8.328 27.962 1.00 81.94 254 PHE A N 1
ATOM 2077 C CA . PHE A 1 254 ? -20.592 8.383 27.636 1.00 81.94 254 PHE A CA 1
ATOM 2078 C C . PHE A 1 254 ? -19.991 7.073 27.119 1.00 81.94 254 PHE A C 1
ATOM 2080 O O . PHE A 1 254 ? -19.154 7.115 26.226 1.00 81.94 254 PHE A O 1
ATOM 2087 N N . LYS A 1 255 ? -20.443 5.911 27.614 1.00 84.50 255 LYS A N 1
ATOM 2088 C CA . LYS A 1 255 ? -19.963 4.604 27.122 1.00 84.50 255 LYS A CA 1
ATOM 2089 C C . LYS A 1 255 ? -20.415 4.292 25.687 1.00 84.50 255 LYS A C 1
ATOM 2091 O O . LYS A 1 255 ? -19.814 3.442 25.043 1.00 84.50 255 LYS A O 1
ATOM 2096 N N . ASN A 1 256 ? -21.468 4.951 25.203 1.00 83.94 256 ASN A N 1
ATOM 2097 C CA . ASN A 1 256 ? -22.033 4.759 23.866 1.00 83.94 256 ASN A CA 1
ATOM 2098 C C . ASN A 1 256 ? -21.515 5.796 22.849 1.00 83.94 256 ASN A C 1
ATOM 2100 O O . ASN A 1 256 ? -21.783 5.664 21.656 1.00 83.94 256 ASN A O 1
ATOM 2104 N N . LEU A 1 257 ? -20.805 6.836 23.301 1.00 84.12 257 LEU A N 1
ATOM 2105 C CA . LEU A 1 257 ? -20.258 7.881 22.437 1.00 84.12 257 LEU A CA 1
ATOM 2106 C C . LEU A 1 257 ? -18.899 7.459 21.859 1.00 84.12 257 LEU A C 1
ATOM 2108 O O . LEU A 1 257 ? -18.061 6.887 22.552 1.00 84.12 257 LEU A O 1
ATOM 2112 N N . SER A 1 258 ? -18.661 7.787 20.585 1.00 82.38 258 SER A N 1
ATOM 2113 C CA . SER A 1 258 ? -17.368 7.537 19.937 1.00 82.38 258 SER A CA 1
ATOM 2114 C C . SER A 1 258 ? -16.273 8.423 20.533 1.00 82.38 258 SER A C 1
ATOM 2116 O O . SER A 1 258 ? -16.446 9.640 20.665 1.00 82.38 258 SER A O 1
ATOM 2118 N N . ILE A 1 259 ? -15.127 7.806 20.834 1.00 85.19 259 ILE A N 1
ATOM 2119 C CA . ILE A 1 259 ? -13.905 8.493 21.275 1.00 85.19 259 ILE A CA 1
ATOM 2120 C C . ILE A 1 259 ? -13.322 9.329 20.126 1.00 85.19 259 ILE A C 1
ATOM 2122 O O . ILE A 1 259 ? -12.877 10.454 20.339 1.00 85.19 259 ILE A O 1
ATOM 2126 N N . PHE A 1 260 ? -13.355 8.803 18.899 1.00 83.25 260 PHE A N 1
ATOM 2127 C CA . PHE A 1 260 ? -12.875 9.508 17.711 1.00 83.25 260 PHE A CA 1
ATOM 2128 C C . PHE A 1 260 ? -13.973 10.398 17.108 1.00 83.25 260 PHE A C 1
ATOM 2130 O O . PHE A 1 260 ? -15.147 9.999 17.131 1.00 83.25 260 PHE A O 1
ATOM 2137 N N . PRO A 1 261 ? -13.619 11.577 16.558 1.00 83.38 261 PRO A N 1
ATOM 2138 C CA . PRO A 1 261 ? -14.582 12.462 15.916 1.00 83.38 261 PRO A CA 1
ATOM 2139 C C . PRO A 1 261 ? -15.176 11.791 14.679 1.00 83.38 261 PRO A C 1
ATOM 2141 O O . PRO A 1 261 ? -14.454 11.253 13.839 1.00 83.38 261 PRO A O 1
ATOM 2144 N N . THR A 1 262 ? -16.498 11.832 14.560 1.00 84.56 262 THR A N 1
ATOM 2145 C CA . THR A 1 262 ? -17.200 11.422 13.342 1.00 84.56 262 THR A CA 1
ATOM 2146 C C . THR A 1 262 ? -17.411 12.618 12.414 1.00 84.56 262 THR A C 1
ATOM 2148 O O . THR A 1 262 ? -17.290 13.773 12.819 1.00 84.56 262 THR A O 1
ATOM 2151 N N . HIS A 1 263 ? -17.749 12.346 11.154 1.00 82.31 263 HIS A N 1
ATOM 2152 C CA . HIS A 1 263 ? -18.065 13.383 10.167 1.00 82.31 263 HIS A CA 1
ATOM 2153 C C . HIS A 1 263 ? -19.152 14.352 10.671 1.00 82.31 263 HIS A C 1
ATOM 2155 O O . HIS A 1 263 ? -19.018 15.570 10.544 1.00 82.31 263 HIS A O 1
ATOM 2161 N N . ASP A 1 264 ? -20.186 13.819 11.323 1.00 81.75 264 ASP A N 1
ATOM 2162 C CA . ASP A 1 264 ? -21.281 14.620 11.871 1.00 81.75 264 ASP A CA 1
ATOM 2163 C C . ASP A 1 264 ? -20.826 15.459 13.074 1.00 81.75 264 ASP A C 1
ATOM 2165 O O . ASP A 1 264 ? -21.245 16.607 13.206 1.00 81.75 264 ASP A O 1
ATOM 2169 N N . ASP A 1 265 ? -19.892 14.952 13.891 1.00 82.56 265 ASP A N 1
ATOM 2170 C CA . ASP A 1 265 ? -19.309 15.707 15.008 1.00 82.56 265 ASP A CA 1
ATOM 2171 C C . ASP A 1 265 ? -18.436 16.888 14.556 1.00 82.56 265 ASP A C 1
ATOM 2173 O O . ASP A 1 265 ? -18.121 17.733 15.388 1.00 82.56 265 ASP A O 1
ATOM 2177 N N . LEU A 1 266 ? -18.007 16.964 13.292 1.00 84.44 266 LEU A N 1
ATOM 2178 C CA . LEU A 1 266 ? -17.136 18.039 12.795 1.00 84.44 266 LEU A CA 1
ATOM 2179 C C . LEU A 1 266 ? -17.860 19.033 11.886 1.00 84.44 266 LEU A C 1
ATOM 2181 O O . LEU A 1 266 ? -17.499 20.208 11.858 1.00 84.44 266 LEU A O 1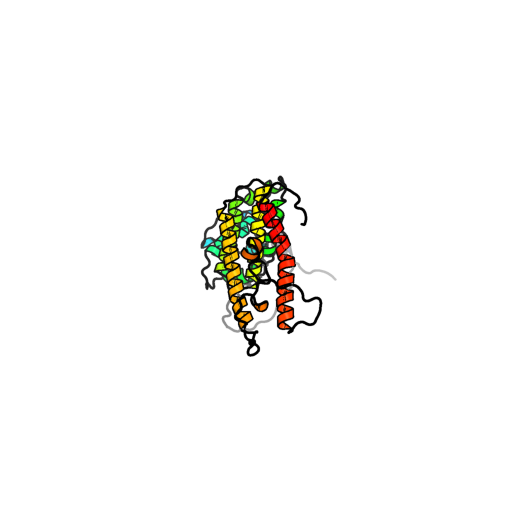
ATOM 2185 N N . LEU A 1 267 ? -18.868 18.577 11.141 1.00 81.25 267 LEU A N 1
ATOM 2186 C CA . LEU A 1 267 ? -19.552 19.394 10.133 1.00 81.25 267 LEU A CA 1
ATOM 2187 C C . LEU A 1 267 ? -20.947 19.846 10.558 1.00 81.25 267 LEU A C 1
ATOM 2189 O O . LEU A 1 267 ? -21.469 20.809 9.999 1.00 81.25 267 LEU A O 1
ATOM 2193 N N . SER A 1 268 ? -21.545 19.186 11.551 1.00 76.75 268 SER A N 1
ATOM 2194 C CA . SER A 1 268 ? -22.831 19.594 12.113 1.00 76.75 268 SER A CA 1
ATOM 2195 C C . SER A 1 268 ? -22.642 20.353 13.430 1.00 76.75 268 SER A C 1
ATOM 2197 O O . SER A 1 268 ? -21.658 20.129 14.151 1.00 76.75 268 SER A O 1
ATOM 2199 N N . PRO A 1 269 ? -23.579 21.256 13.786 1.00 71.25 269 PRO A N 1
ATOM 2200 C CA . PRO A 1 269 ? -23.629 21.804 15.136 1.00 71.25 269 PRO A CA 1
ATOM 2201 C C . PRO A 1 269 ? -23.771 20.661 16.145 1.00 71.25 269 PRO A C 1
ATOM 2203 O O . PRO A 1 269 ? -24.415 19.655 15.848 1.00 71.25 269 PRO A O 1
ATOM 2206 N N . ASN A 1 270 ? -23.165 20.816 17.325 1.00 71.00 270 ASN A N 1
ATOM 2207 C CA . ASN A 1 270 ? -23.137 19.760 18.331 1.00 71.00 270 ASN A CA 1
ATOM 2208 C C . ASN A 1 270 ? -24.559 19.252 18.647 1.00 71.00 270 ASN A C 1
ATOM 2210 O O . ASN A 1 270 ? -25.418 20.000 19.115 1.00 71.00 270 ASN A O 1
ATOM 2214 N N . THR A 1 271 ? -24.796 17.971 18.367 1.00 69.81 271 THR A N 1
ATOM 2215 C CA . THR A 1 271 ? -26.088 17.298 18.547 1.00 69.81 271 THR A CA 1
ATOM 2216 C C . THR A 1 271 ? -26.258 16.695 19.941 1.00 69.81 271 THR A C 1
ATOM 2218 O O . THR A 1 271 ? -27.366 16.296 20.301 1.00 69.81 271 THR A O 1
ATOM 2221 N N . VAL A 1 272 ? -25.179 16.593 20.725 1.00 75.75 272 VAL A N 1
ATOM 2222 C CA . VAL A 1 272 ? -25.190 15.985 22.059 1.00 75.75 272 VAL A CA 1
ATOM 2223 C C . VAL A 1 272 ? -25.448 17.070 23.109 1.00 75.75 272 VAL A C 1
ATOM 2225 O O . VAL A 1 272 ? -24.711 18.053 23.165 1.00 75.75 272 VAL A O 1
ATOM 2228 N N . PRO A 1 273 ? -26.459 16.916 23.983 1.00 80.12 273 PRO A N 1
ATOM 2229 C CA . PRO A 1 273 ? -26.706 17.882 25.045 1.00 80.12 273 PRO A CA 1
ATOM 2230 C C . PRO A 1 273 ? -25.572 17.844 26.079 1.00 80.12 273 PRO A C 1
ATOM 2232 O O . PRO A 1 273 ? -25.364 16.831 26.753 1.00 80.12 273 PRO A O 1
ATOM 2235 N N . ILE A 1 274 ? -24.856 18.961 26.220 1.00 83.75 274 ILE A N 1
ATOM 2236 C CA . ILE A 1 274 ? -23.775 19.131 27.198 1.00 83.75 274 ILE A CA 1
ATOM 2237 C C . ILE A 1 274 ? -24.311 19.839 28.438 1.00 83.75 274 ILE A C 1
ATOM 2239 O O . ILE A 1 274 ? -25.004 20.853 28.348 1.00 83.75 274 ILE A O 1
ATOM 2243 N N . GLN A 1 275 ? -23.969 19.303 29.607 1.00 86.38 275 GLN A N 1
ATOM 2244 C CA . GLN A 1 275 ? -24.246 19.929 30.896 1.00 86.38 275 GLN A CA 1
ATOM 2245 C C . GLN A 1 275 ? -23.002 20.680 31.394 1.00 86.38 275 GLN A C 1
ATOM 2247 O O . GLN A 1 275 ? -21.885 20.213 31.170 1.00 86.38 275 GLN A O 1
ATOM 2252 N N . PRO A 1 276 ? -23.166 21.832 32.070 1.00 87.88 276 PRO A N 1
ATOM 2253 C CA . PRO A 1 276 ? -22.036 22.579 32.607 1.00 87.88 276 PRO A CA 1
ATOM 2254 C C . PRO A 1 276 ? -21.323 21.798 33.718 1.00 87.88 276 PRO A C 1
ATOM 2256 O O . PRO A 1 276 ? -21.941 21.035 34.461 1.00 87.88 276 PRO A O 1
ATOM 2259 N N . ASN A 1 277 ? -20.020 22.045 33.865 1.00 90.81 277 ASN A N 1
ATOM 2260 C CA . ASN A 1 277 ? -19.208 21.465 34.932 1.00 90.81 277 ASN A CA 1
ATOM 2261 C C . ASN A 1 277 ? -19.739 21.875 36.319 1.00 90.81 277 ASN A C 1
ATOM 2263 O O . ASN A 1 277 ? -19.935 23.064 36.594 1.00 90.81 277 ASN A O 1
ATOM 2267 N N . ILE A 1 278 ? -19.920 20.905 37.219 1.00 90.62 278 ILE A N 1
ATOM 2268 C CA . ILE A 1 278 ? -20.291 21.171 38.612 1.00 90.62 278 ILE A CA 1
ATOM 2269 C C . ILE A 1 278 ? -19.022 21.565 39.374 1.00 90.62 278 ILE A C 1
ATOM 2271 O O . ILE A 1 278 ? -18.245 20.714 39.799 1.00 90.62 278 ILE A O 1
ATOM 2275 N N . ILE A 1 279 ? -18.811 22.872 39.532 1.00 88.31 279 ILE A N 1
ATOM 2276 C CA . ILE A 1 279 ? -17.669 23.438 40.275 1.00 88.31 279 ILE A CA 1
ATOM 2277 C C . ILE A 1 279 ? -17.914 23.520 41.787 1.00 88.31 279 ILE A C 1
ATOM 2279 O O . ILE A 1 279 ? -16.975 23.451 42.574 1.00 88.31 279 ILE A O 1
ATOM 2283 N N . ASN A 1 280 ? -19.178 23.663 42.194 1.00 89.06 280 ASN A N 1
ATOM 2284 C CA . ASN A 1 280 ? -19.578 23.855 43.583 1.00 89.06 280 ASN A CA 1
ATOM 2285 C C . ASN A 1 280 ? -20.505 22.713 44.005 1.00 89.06 280 ASN A C 1
ATOM 2287 O O . ASN A 1 280 ? -21.664 22.674 43.595 1.00 89.06 280 ASN A O 1
ATOM 2291 N N . GLY A 1 281 ? -20.001 21.813 44.848 1.00 87.94 281 GLY A N 1
ATOM 2292 C CA . GLY A 1 281 ? -20.740 20.648 45.339 1.00 87.94 281 GLY A CA 1
ATOM 2293 C C . GLY A 1 281 ? -20.193 19.324 44.806 1.00 87.94 281 GLY A C 1
ATOM 2294 O O . GLY A 1 281 ? -19.211 19.291 44.071 1.00 87.94 281 GLY A O 1
ATOM 2295 N N . ALA A 1 282 ? -20.812 18.222 45.228 1.00 88.44 282 ALA A N 1
ATOM 2296 C CA . ALA A 1 282 ? -20.437 16.876 44.808 1.00 88.44 282 ALA A CA 1
ATOM 2297 C C . ALA A 1 282 ? -21.328 16.388 43.660 1.00 88.44 282 ALA A C 1
ATOM 2299 O O . ALA A 1 282 ? -22.512 16.724 43.590 1.00 88.44 282 ALA A O 1
ATOM 2300 N N . TYR A 1 283 ? -20.763 15.550 42.794 1.00 91.00 283 TYR A N 1
ATOM 2301 C CA . TYR A 1 283 ? -21.527 14.867 41.759 1.00 91.00 283 TYR A CA 1
ATOM 2302 C C . TYR A 1 283 ? -22.462 13.816 42.385 1.00 91.00 283 TYR A C 1
ATOM 2304 O O . TYR A 1 283 ? -22.026 13.080 43.272 1.00 91.00 283 TYR A O 1
ATOM 2312 N N . PRO A 1 284 ? -23.719 13.704 41.914 1.00 88.00 284 PRO A N 1
ATOM 2313 C CA . PRO A 1 284 ? -24.677 12.691 42.360 1.00 88.00 284 PRO A CA 1
ATOM 2314 C C . PRO A 1 284 ? -24.167 11.243 42.348 1.00 88.00 284 PRO A C 1
ATOM 2316 O O . PRO A 1 284 ? -24.545 10.452 43.209 1.00 88.00 284 PRO A O 1
ATOM 2319 N N . SER A 1 285 ? -23.332 10.879 41.374 1.00 89.75 285 SER A N 1
ATOM 2320 C CA . SER A 1 285 ? -22.723 9.553 41.262 1.00 89.75 285 SER A CA 1
ATOM 2321 C C . SER A 1 285 ? -21.440 9.608 40.431 1.00 89.75 285 SER A C 1
ATOM 2323 O O . SER A 1 285 ? -21.200 10.573 39.700 1.00 89.75 285 SER A O 1
ATOM 2325 N N . VAL A 1 286 ? -20.628 8.548 40.515 1.00 87.88 286 VAL A N 1
ATOM 2326 C CA . VAL A 1 286 ? -19.423 8.389 39.680 1.00 87.88 286 VAL A CA 1
ATOM 2327 C C . VAL A 1 286 ? -19.792 8.339 38.198 1.00 87.88 286 VAL A C 1
ATOM 2329 O O . VAL A 1 286 ? -19.150 8.992 37.386 1.00 87.88 286 VAL A O 1
ATOM 2332 N N . GLU A 1 287 ? -20.858 7.622 37.841 1.00 87.81 287 GLU A N 1
ATOM 2333 C CA . GLU A 1 287 ? -21.322 7.555 36.452 1.00 87.81 287 GLU A CA 1
ATOM 2334 C C . GLU A 1 287 ? -21.740 8.924 35.917 1.00 87.81 287 GLU A C 1
ATOM 2336 O O . GLU A 1 287 ? -21.415 9.267 34.787 1.00 87.81 287 GLU A O 1
ATOM 2341 N N . HIS A 1 288 ? -22.419 9.727 36.737 1.00 88.25 288 HIS A N 1
ATOM 2342 C CA . HIS A 1 288 ? -22.829 11.072 36.349 1.00 88.25 288 HIS A CA 1
ATOM 2343 C C . HIS A 1 288 ? -21.630 12.017 36.194 1.00 88.25 288 HIS A C 1
ATOM 2345 O O . HIS A 1 288 ? -21.604 12.835 35.278 1.00 88.25 288 HIS A O 1
ATOM 2351 N N . TYR A 1 289 ? -20.613 11.876 37.050 1.00 91.31 289 TYR A N 1
ATOM 2352 C CA . TYR A 1 289 ? -19.343 12.582 36.890 1.00 91.31 289 TYR A CA 1
ATOM 2353 C C . TYR A 1 289 ? -18.665 12.230 35.563 1.00 91.31 289 TYR A C 1
ATOM 2355 O O . TYR A 1 289 ? -18.323 13.128 34.797 1.00 91.31 289 TYR A O 1
ATOM 2363 N N . LEU A 1 290 ? -18.512 10.935 35.273 1.00 91.44 290 LEU A N 1
ATOM 2364 C CA . LEU A 1 290 ? -17.882 10.469 34.038 1.00 91.44 290 LEU A CA 1
ATOM 2365 C C . LEU A 1 290 ? -18.662 10.917 32.800 1.00 91.44 290 LEU A C 1
ATOM 2367 O O . LEU A 1 290 ? -18.047 11.351 31.831 1.00 91.44 290 LEU A O 1
ATOM 2371 N N . ASP A 1 291 ? -19.995 10.883 32.850 1.00 90.19 291 ASP A N 1
ATOM 2372 C CA . ASP A 1 291 ? -20.834 11.304 31.730 1.00 90.19 291 ASP A CA 1
ATOM 2373 C C . ASP A 1 291 ? -20.669 12.790 31.391 1.00 90.19 291 ASP A C 1
ATOM 2375 O O . ASP A 1 291 ? -20.473 13.148 30.228 1.00 90.19 291 ASP A O 1
ATOM 2379 N N . ILE A 1 292 ? -20.679 13.656 32.409 1.00 90.38 292 ILE A N 1
ATOM 2380 C CA . ILE A 1 292 ? -20.484 15.100 32.233 1.00 90.38 292 ILE A CA 1
ATOM 2381 C C . ILE A 1 292 ? -19.065 15.403 31.748 1.00 90.38 292 ILE A C 1
ATOM 2383 O O . ILE A 1 292 ? -18.894 16.114 30.758 1.00 90.38 292 ILE A O 1
ATOM 2387 N N . GLN A 1 293 ? -18.047 14.867 32.426 1.00 92.62 293 GLN A N 1
ATOM 2388 C CA . GLN A 1 293 ? -16.653 15.187 32.114 1.00 92.62 293 GLN A CA 1
ATOM 2389 C C . GLN A 1 293 ? -16.245 14.680 30.733 1.00 92.62 293 GLN A C 1
ATOM 2391 O O . GLN A 1 293 ? -15.556 15.390 30.007 1.00 92.62 293 GLN A O 1
ATOM 2396 N N . PHE A 1 294 ? -16.711 13.495 30.332 1.00 91.88 294 PHE A N 1
ATOM 2397 C CA . PHE A 1 294 ? -16.438 12.963 29.001 1.00 91.88 294 PHE A CA 1
ATOM 2398 C C . PHE A 1 294 ? -17.026 13.857 27.904 1.00 91.88 294 PHE A C 1
ATOM 2400 O O . PHE A 1 294 ? -16.338 14.184 26.940 1.00 91.88 294 PHE A O 1
ATOM 2407 N N . LYS A 1 295 ? -18.283 14.295 28.055 1.00 90.44 295 LYS A N 1
ATOM 2408 C CA . LYS A 1 295 ? -18.945 15.173 27.075 1.00 90.44 295 LYS A CA 1
ATOM 2409 C C . LYS A 1 295 ? -18.290 16.546 26.982 1.00 90.44 295 LYS A C 1
ATOM 2411 O O . LYS A 1 295 ? -18.123 17.050 25.877 1.00 90.44 295 LYS A O 1
ATOM 2416 N N . LEU A 1 296 ? -17.917 17.129 28.122 1.00 91.88 296 LEU A N 1
ATOM 2417 C CA . LEU A 1 296 ? -17.198 18.403 28.167 1.00 91.88 296 LEU A CA 1
ATOM 2418 C C . LEU A 1 296 ? -15.841 18.293 27.475 1.00 91.88 296 LEU A C 1
ATOM 2420 O O . LEU A 1 296 ? -15.562 19.070 26.571 1.00 91.88 296 LEU A O 1
ATOM 2424 N N . LEU A 1 297 ? -15.049 17.277 27.828 1.00 91.88 297 LEU A N 1
ATOM 2425 C CA . LEU A 1 297 ? -13.741 17.044 27.218 1.00 91.88 297 LEU A CA 1
ATOM 2426 C C . LEU A 1 297 ? -13.851 16.834 25.702 1.00 91.88 297 LEU A C 1
ATOM 2428 O O . LEU A 1 297 ? -13.057 17.372 24.934 1.00 91.88 297 LEU A O 1
ATOM 2432 N N . ARG A 1 298 ? -14.857 16.071 25.263 1.00 90.12 298 ARG A N 1
ATOM 2433 C CA . ARG A 1 298 ? -15.122 15.831 23.841 1.00 90.12 298 ARG A CA 1
ATOM 2434 C C . ARG A 1 298 ? -15.413 17.134 23.095 1.00 90.12 298 ARG A C 1
ATOM 2436 O O . ARG A 1 298 ? -14.901 17.323 21.995 1.00 90.12 298 ARG A O 1
ATOM 2443 N N . GLU A 1 299 ? -16.184 18.044 23.686 1.00 89.75 299 GLU A N 1
ATOM 2444 C CA . GLU A 1 299 ? -16.442 19.355 23.081 1.00 89.75 299 GLU A CA 1
ATOM 2445 C C . GLU A 1 299 ? -15.228 20.279 23.121 1.00 89.75 299 GLU A C 1
ATOM 2447 O O . GLU A 1 299 ? -14.981 20.963 22.134 1.00 89.75 299 GLU A O 1
ATOM 2452 N N . ASP A 1 300 ? -14.428 20.260 24.187 1.00 90.56 300 ASP A N 1
ATOM 2453 C CA . ASP A 1 300 ? -13.186 21.040 24.250 1.00 90.56 300 ASP A CA 1
ATOM 2454 C C . ASP A 1 300 ? -12.206 20.631 23.134 1.00 90.56 300 ASP A C 1
ATOM 2456 O O . ASP A 1 300 ? -11.479 21.471 22.601 1.00 90.56 300 ASP A O 1
ATOM 2460 N N . CYS A 1 301 ? -12.208 19.356 22.727 1.00 89.25 301 CYS A N 1
ATOM 2461 C CA . CYS A 1 301 ? -11.412 18.874 21.598 1.00 89.25 301 CYS A CA 1
ATOM 2462 C C . CYS A 1 301 ? -12.054 19.165 20.232 1.00 89.25 301 CYS A C 1
ATOM 2464 O O . CYS A 1 301 ? -11.359 19.558 19.295 1.00 89.25 301 CYS A O 1
ATOM 2466 N N . PHE A 1 302 ? -13.359 18.926 20.078 1.00 89.81 302 PHE A N 1
ATOM 2467 C CA . PHE A 1 302 ? -14.021 18.978 18.766 1.00 89.81 302 PHE A CA 1
ATOM 2468 C C . PHE A 1 302 ? -14.525 20.376 18.406 1.00 89.81 302 PHE A C 1
ATOM 2470 O O . PHE A 1 302 ? -14.550 20.726 17.228 1.00 89.81 302 PHE A O 1
ATOM 2477 N N . GLY A 1 303 ? -14.886 21.192 19.393 1.00 87.12 303 GLY A N 1
ATOM 2478 C CA . GLY A 1 303 ? -15.379 22.557 19.221 1.00 87.12 303 GLY A CA 1
ATOM 2479 C C . GLY A 1 303 ? -14.429 23.442 18.407 1.00 87.12 303 GLY A C 1
ATOM 2480 O O . GLY A 1 303 ? -14.863 23.982 17.385 1.00 87.12 303 GLY A O 1
ATOM 2481 N N . PRO A 1 304 ? -13.129 23.529 18.763 1.00 88.38 304 PRO A N 1
ATOM 2482 C CA . PRO A 1 304 ? -12.153 24.303 17.994 1.00 88.38 304 PRO A CA 1
ATOM 2483 C C . PRO A 1 304 ? -11.993 23.807 16.552 1.00 88.38 304 PRO A C 1
ATOM 2485 O O . PRO A 1 304 ? -11.852 24.608 15.629 1.00 88.38 304 PRO A O 1
ATOM 2488 N N . LEU A 1 305 ? -12.059 22.488 16.334 1.00 88.31 305 LEU A N 1
ATOM 2489 C CA . LEU A 1 305 ? -11.974 21.894 14.997 1.00 88.31 305 LEU A CA 1
ATOM 2490 C C . LEU A 1 305 ? -13.196 22.255 14.152 1.00 88.31 305 LEU A C 1
ATOM 2492 O O . LEU A 1 305 ? -13.049 22.678 13.008 1.00 88.31 305 LEU A O 1
ATOM 2496 N N . ARG A 1 306 ? -14.395 22.140 14.728 1.00 88.50 306 ARG A N 1
ATOM 2497 C CA . ARG A 1 306 ? -15.669 22.494 14.092 1.00 88.50 306 ARG A CA 1
ATOM 2498 C C . ARG A 1 306 ? -15.688 23.970 13.692 1.00 88.50 306 ARG A C 1
ATOM 2500 O O . ARG A 1 306 ? -16.035 24.306 12.562 1.00 88.50 306 ARG A O 1
ATOM 2507 N N . GLU A 1 307 ? -15.257 24.851 14.596 1.00 86.00 307 GLU A N 1
ATOM 2508 C CA . GLU A 1 307 ? -15.137 26.287 14.334 1.00 86.00 307 GLU A CA 1
ATOM 2509 C C . GLU A 1 307 ? -14.087 26.572 13.252 1.00 86.00 307 GLU A C 1
ATOM 2511 O O . GLU A 1 307 ? -14.324 27.377 12.349 1.00 86.00 307 GLU A O 1
ATOM 2516 N N . GLY A 1 308 ? -12.941 25.891 13.301 1.00 84.69 308 GLY A N 1
ATOM 2517 C CA . GLY A 1 308 ? -11.877 26.052 12.317 1.00 84.69 308 GLY A CA 1
ATOM 2518 C C . GLY A 1 308 ? -12.279 25.618 10.912 1.00 84.69 308 GLY A C 1
ATOM 2519 O O . GLY A 1 308 ? -12.052 26.359 9.953 1.00 84.69 308 GLY A O 1
ATOM 2520 N N . ILE A 1 309 ? -12.932 24.460 10.794 1.00 86.31 309 ILE A N 1
ATOM 2521 C CA . ILE A 1 309 ? -13.465 23.945 9.529 1.00 86.31 309 ILE A CA 1
ATOM 2522 C C . ILE A 1 309 ? -14.557 24.881 9.003 1.00 86.31 309 ILE A C 1
ATOM 2524 O O . ILE A 1 309 ? -14.504 25.273 7.839 1.00 86.31 309 ILE A O 1
ATOM 2528 N N . GLY A 1 310 ? -15.496 25.309 9.854 1.00 85.06 310 GLY A N 1
ATOM 2529 C CA . GLY A 1 310 ? -16.556 26.245 9.469 1.00 85.06 310 GLY A CA 1
ATOM 2530 C C . GLY A 1 310 ? -16.004 27.563 8.918 1.00 85.06 310 GLY A C 1
ATOM 2531 O O . GLY A 1 310 ? -16.350 27.967 7.809 1.00 85.06 310 GLY A O 1
ATOM 2532 N N . LYS A 1 311 ? -15.060 28.190 9.631 1.00 83.88 311 LYS A N 1
ATOM 2533 C CA . LYS A 1 311 ? -14.404 29.428 9.176 1.00 83.88 311 LYS A CA 1
ATOM 2534 C C . LYS A 1 311 ? -13.646 29.244 7.859 1.00 83.88 311 LYS A C 1
ATOM 2536 O O . LYS A 1 311 ? -13.678 30.130 7.004 1.00 83.88 311 LYS A O 1
ATOM 2541 N N . TYR A 1 312 ? -12.979 28.102 7.682 1.00 83.69 312 TYR A N 1
ATOM 2542 C CA . TYR A 1 312 ? -12.298 27.773 6.431 1.00 83.69 312 TYR A CA 1
ATOM 2543 C C . TYR A 1 312 ? -13.279 27.635 5.260 1.00 83.69 312 TYR A C 1
ATOM 2545 O O . TYR A 1 312 ? -13.021 28.178 4.186 1.00 83.69 312 TYR A O 1
ATOM 2553 N N . MET A 1 313 ? -14.417 26.963 5.469 1.00 83.69 313 MET A N 1
ATOM 2554 C CA . MET A 1 313 ? -15.460 26.821 4.448 1.00 83.69 313 MET A CA 1
ATOM 2555 C C . MET A 1 313 ? -16.094 28.165 4.067 1.00 83.69 313 MET A C 1
ATOM 2557 O O . MET A 1 313 ? -16.423 28.372 2.901 1.00 83.69 313 MET A O 1
ATOM 2561 N N . GLU A 1 314 ? -16.234 29.091 5.017 1.00 84.44 314 GLU A N 1
ATOM 2562 C CA . GLU A 1 314 ? -16.754 30.437 4.754 1.00 84.44 314 GLU A CA 1
ATOM 2563 C C . GLU A 1 314 ? -15.756 31.330 3.999 1.00 84.44 314 GLU A C 1
ATOM 2565 O O . GLU A 1 314 ? -16.162 32.107 3.135 1.00 84.44 314 GLU A O 1
ATOM 2570 N N . ASN A 1 315 ? -14.455 31.253 4.315 1.00 81.25 315 ASN A N 1
ATOM 2571 C CA . ASN A 1 315 ? -13.423 32.109 3.720 1.00 81.25 315 ASN A CA 1
ATOM 2572 C C . ASN A 1 315 ? -12.096 31.360 3.479 1.00 81.25 315 ASN A C 1
ATOM 2574 O O . ASN A 1 315 ? -11.125 31.549 4.222 1.00 81.25 315 ASN A O 1
ATOM 2578 N N . PRO A 1 316 ? -11.977 30.599 2.376 1.00 75.69 316 PRO A N 1
ATOM 2579 C CA . PRO A 1 316 ? -10.804 29.758 2.112 1.00 75.69 316 PRO A CA 1
ATOM 2580 C C . PRO A 1 316 ? -9.512 30.553 1.846 1.00 75.69 316 PRO A C 1
ATOM 2582 O O . PRO A 1 316 ? -8.413 30.004 1.895 1.00 75.69 316 PRO A O 1
ATOM 2585 N N . THR A 1 317 ? -9.608 31.857 1.563 1.00 73.81 317 THR A N 1
ATOM 2586 C CA . THR A 1 317 ? -8.455 32.729 1.275 1.00 73.81 317 THR A CA 1
ATOM 2587 C C . THR A 1 317 ? -7.808 33.325 2.525 1.00 73.81 317 THR A C 1
ATOM 2589 O O . THR A 1 317 ? -6.700 33.870 2.451 1.00 73.81 317 THR A O 1
ATOM 2592 N N . LYS A 1 318 ? -8.467 33.243 3.686 1.00 71.50 318 LYS A N 1
ATOM 2593 C CA . LYS A 1 318 ? -7.973 33.836 4.927 1.00 71.50 318 LYS A CA 1
ATOM 2594 C C . LYS A 1 318 ? -7.024 32.852 5.614 1.00 71.50 318 LYS A C 1
ATOM 2596 O O . LYS A 1 318 ? -7.426 31.847 6.179 1.00 71.50 318 LYS A O 1
ATOM 2601 N N . ARG A 1 319 ? -5.723 33.160 5.577 1.00 62.78 319 ARG A N 1
ATOM 2602 C CA . ARG A 1 319 ? -4.657 32.281 6.105 1.00 62.78 319 ARG A CA 1
ATOM 2603 C C . ARG A 1 319 ? -4.597 32.189 7.634 1.00 62.78 319 ARG A C 1
ATOM 2605 O O . ARG A 1 319 ? -3.853 31.364 8.150 1.00 62.78 319 ARG A O 1
ATOM 2612 N N . ARG A 1 320 ? -5.304 33.063 8.358 1.00 61.28 320 ARG A N 1
ATOM 2613 C CA . ARG A 1 320 ? -5.350 33.077 9.826 1.00 61.28 320 ARG A CA 1
ATOM 2614 C C . ARG A 1 320 ? -6.750 33.422 10.298 1.00 61.28 320 ARG A C 1
ATOM 2616 O O . ARG A 1 320 ? -7.264 34.505 10.011 1.00 61.28 320 ARG A O 1
ATOM 2623 N N . HIS A 1 321 ? -7.339 32.493 11.025 1.00 63.81 321 HIS A N 1
ATOM 2624 C CA . HIS A 1 321 ? -8.602 32.674 11.711 1.00 63.81 321 HIS A CA 1
ATOM 2625 C C . HIS A 1 321 ? -8.283 32.908 13.185 1.00 63.81 321 HIS A C 1
ATOM 2627 O O . HIS A 1 321 ? -7.480 32.178 13.755 1.00 63.81 321 HIS A O 1
ATOM 2633 N N . GLU A 1 322 ? -8.831 33.969 13.781 1.00 61.31 322 GLU A N 1
ATOM 2634 C CA . GLU A 1 322 ? -8.629 34.225 15.210 1.00 61.31 322 GLU A CA 1
ATOM 2635 C C . GLU A 1 322 ? -9.219 33.051 16.005 1.00 61.31 322 GLU A C 1
ATOM 2637 O O . GLU A 1 322 ? -10.326 32.603 15.684 1.00 61.31 322 GLU A O 1
ATOM 2642 N N . ASN A 1 323 ? -8.465 32.574 17.001 1.00 54.03 323 ASN A N 1
ATOM 2643 C CA . ASN A 1 323 ? -8.751 31.428 17.880 1.00 54.03 323 ASN A CA 1
ATOM 2644 C C . ASN A 1 323 ? -8.456 30.015 17.327 1.00 54.03 323 ASN A C 1
ATOM 2646 O O . ASN A 1 323 ? -9.090 29.063 17.774 1.00 54.03 323 ASN A O 1
ATOM 2650 N N . ILE A 1 324 ? -7.491 29.860 16.410 1.00 51.53 324 ILE A N 1
ATOM 2651 C CA . ILE A 1 324 ? -6.878 28.557 16.069 1.00 51.53 324 ILE A CA 1
ATOM 2652 C C . ILE A 1 324 ? -5.370 28.631 16.284 1.00 51.53 324 ILE A C 1
ATOM 2654 O O . ILE A 1 324 ? -4.781 29.656 15.858 1.00 51.53 324 ILE A O 1
#

Secondary structure (DSSP, 8-state):
--------EEE-TTT--EEE-------------------------------PPPPHHHHHHHHHPPTTHHHHHHHH-HHHHHHTT-SS--HHHHHHHHHHHHHHHTTPPTT---HHHHHIIIIITTSTHHHHHHHHHHHGGG--HHHHTT-HHHHT-HHHHHHHHHHHHHHHHHH-TT-HHHHHHHHHHHHHHHHHHHHHHHHH-----HHHHHHHHHHHHHHHHHHHHHHHHHHHHS--PPTT----S-TTSGGGS-SSPPHHHHHSPP-SPPPPP--SS--S-HHHHHHHHHHHHHHHHHHHHHHHHHHHHH-TT-S--TT-

Mean predicted aligned error: 19.2 Å

Foldseek 3Di:
DDDDDDFDWDADPPPGDTDGDDDDDDDDDDDDDDDDDPDPDPPPDPPPPPLAADDPVVLVVLLPDAPPVSLVVVLVRVNPLVQLQDPDDDLLSLLSNLSSLLRVLVPDDAPDPDSSVVCCVPRVLPGCNLVVLLVSLLCQLVDDPVVCVVNVSCNVPVQVSLVSLLSNLVSCVNHVLPDLVSLVSSLVSLVSSLVSVVSCCVRVVDDYDPVSVVSSVVSNVSSVVSNVVVVVVVVVPPCPPPPDPPPDPDCLQLVNDDPDQDPCLQAPDDPHDADDDDPDDDDPDPSRVCSNVSVVVSCVVRVLNSVVVVVCVVPVPDPDDPPD

Sequence (324 aa):
MGDGNKASLRIDWFDGTLIEDARPNTSNNPDFADEEQPEPKPETKPQFTEKKPIGFKRLLDISTLQPPILNLEVSHRPGFWNLLDEDELKGDFIVLIVRILANVYKTLEPGENSKIVKLLRTRFQNSNFLVNIKNYLDELPSVKIVEKRLNSQLWDDAEAFYVNILNLCEGIINFDRDNLEFMKEILDLLEITEVSAFGVREEHTERFSNDLFVRIENLKNKTMKLLKDEVLDDFEEDITPPPSETRNPDKNYFKNLSIFPTHDDLLSPNTVPIQPNIINGAYPSVEHYLDIQFKLLREDCFGPLREGIGKYMENPTKRRHENI

pLDDT: mean 73.41, std 16.6, range [31.7, 92.62]

Solvent-accessible surface area (backbone atoms only — not comparable to full-atom values): 19985 Å² total; per-residue (Å²): 139,82,86,76,86,81,72,57,67,45,68,41,91,89,81,68,49,75,45,74,71,87,76,87,88,86,82,89,85,89,84,91,78,95,70,96,71,80,76,81,72,78,77,77,71,81,76,80,69,76,83,59,59,66,52,67,72,59,50,52,56,51,50,72,49,56,77,71,60,34,52,52,57,57,61,73,35,66,29,60,64,50,52,36,68,48,91,81,75,57,66,48,56,52,57,42,49,42,45,38,49,14,58,49,37,67,68,61,59,75,87,63,87,48,75,51,50,57,44,43,64,64,49,53,72,71,29,60,40,66,57,50,51,46,54,51,37,68,44,54,43,73,58,50,80,74,57,48,71,73,25,48,76,42,70,76,42,54,56,60,49,56,51,26,51,50,42,30,53,52,23,44,61,67,55,55,70,85,43,62,70,60,50,50,55,50,46,53,44,54,52,49,49,51,54,25,53,52,37,31,32,70,72,65,68,49,83,71,62,70,66,56,57,54,51,51,52,52,49,47,53,52,53,51,47,58,57,46,61,51,50,56,52,61,56,55,73,75,46,73,73,72,83,80,75,80,75,68,87,52,71,83,37,54,92,65,48,74,89,65,87,47,72,60,62,43,78,44,78,86,84,70,91,75,64,82,83,77,83,81,75,82,68,96,39,72,68,57,43,51,35,41,52,48,49,49,52,51,43,70,63,36,47,58,51,26,51,50,52,50,53,41,75,76,40,77,84,60,92,73,62,92,90,118

Nearest PDB structures (foldseek):
  1qjb-assembly1_A  TM=4.012E-01  e=1.681E+00  Homo sapiens
  7biy-assembly1_A  TM=3.934E-01  e=1.841E+00  Homo sapiens
  5okf-assembly1_B  TM=3.972E-01  e=2.649E+00  Homo sapiens
  6qzr-assembly4_G-5  TM=3.892E-01  e=2.772E+00  Homo sapiens
  7or8-assembly1_A  TM=3.558E-01  e=3.036E+00  Homo sapiens